Protein AF-A0A9Y4MU92-F1 (afdb_monomer)

Solvent-accessible surface area (backbone atoms only — not comparable to full-atom values): 14597 Å² total; per-residue (Å²): 110,48,79,46,47,52,67,36,51,68,68,64,78,38,80,80,71,80,92,51,90,74,56,93,85,55,48,32,31,42,30,44,87,66,54,55,93,75,54,69,89,38,67,91,49,36,59,66,29,39,39,37,33,20,45,34,82,88,29,73,32,56,40,60,42,44,45,62,38,83,39,93,62,70,78,69,71,79,80,76,78,85,56,86,37,62,30,32,35,75,40,56,83,80,52,78,88,36,68,54,40,50,51,48,69,55,31,54,76,71,42,76,63,50,67,29,20,61,64,65,73,36,72,63,57,80,90,45,45,41,63,58,38,42,36,12,51,27,24,53,24,54,37,94,52,70,33,77,61,50,64,48,52,45,48,46,52,46,9,56,69,22,69,14,45,26,38,34,44,36,41,59,66,69,61,48,65,75,52,49,58,70,70,44,65,45,53,59,85,81,34,96,44,53,64,53,45,39,51,49,54,51,49,37,72,73,32,68,67,64,45,51,53,48,50,56,41,45,49,46,32,44,83,46,71,58,83,52,64,67,66,54,55,49,42,47,72,75,38,52,90,76,54,69,87,87,44,57,35,64,54,42,42,58,60,60,68,96

Nearest PDB structures (foldseek):
  8d0w-assembly1_A  TM=9.450E-01  e=6.288E-30  Homo sapiens
  7yro-assembly1_B  TM=6.445E-01  e=1.864E-10  Mangifera indica
  7yro-assembly3_E  TM=6.206E-01  e=9.895E-11  Mangifera indica
  2nzy-assembly1_B  TM=6.803E-01  e=6.466E-09  Helicobacter pylori
  3fni-assembly1_A  TM=4.236E-01  e=1.015E+00  Nostoc sp. PCC 7120 = FACHB-418

InterPro domains:
  IPR001503 Glycosyl transferase family 10 [PTHR11929] (20-255)
  IPR031481 Fucosyltransferase, N-terminal [PF17039] (8-66)
  IPR038577 GT10-like, C-terminal domain superfamily [G3DSA:3.40.50.11660] (31-231)
  IPR055270 Fucosyltransferase, C-terminal [PF00852] (81-255)

Secondary structure (DSSP, 8-state):
-EEEEHHHHHHTSS---TTS---TT--EEEEE-S-GGGSPP-GGGTTT-SEEEESSTTSSEE--SEEEEE-SS-----PPS--SEEEEEE-SS--TTSHHHHHHHHHTTTS-EEEEBTTTTB---HHHHHHHHHTEEEEEEE-SS--TT---HIIIIIIITTTPEEEEESS-HHHHHTTSPTT--EEGGG-SSHHHHHHHHHHHHH-HHHHHHTTGGGGTEEEEE---HHHHHHHHHHHGGGS-TT---TTHHHHHH-

Organism: NCBI:txid144197

Foldseek 3Di:
DAEDEQVCCVVVVDDDPPVDDDPLQDAYEYEDADALVPGDDCLVVFQPHQFYEYCAPPGLQHFHQKFKDWDPAQPDDDLDPDQPAAEEEEDADDDCPFPLNVLCVFLCVQDPYHYAYNVVVRHDDPVCQLVVLLSYQEYALEDREQHHSNRHCSPQPRDVVSVHQYAYDHYDPVSCVVTPQPLQHHYPVVDPGSNVVSVVSVVCVVDPVSSCSNVPSSRTIDMDGDPDVVVSVVSCVVSVVVRDSPGGRNPPSVVSVD

Mean predicted aligned error: 4.29 Å

pLDDT: mean 93.74, std 5.56, range [67.25, 98.94]

Sequence (258 aa):
MTISGSQELSSGLSSLPLHLDRPASQHWVWLSMEPPVNNANLTQFNGLFNWTMSYRHDADIFVPYGKTMLEREDIGFQAAPNRSCLVSWVVSKYRPQQARAVVYQSLKKYIPIEVYGKWNKKLLPDNKLLPTIANCLFYLSFENSEAKDYITEKLWRNAFQAGAIPVVLGPRRATYEAVAPPHSFIHVSDFKHTADLAAYLKHVAADRQTYEVYFQWHHTHRIKIYTDWRERLCQICVKYPSLQINKVYQDLERWVNS

Structure (mmCIF, N/CA/C/O backbone):
data_AF-A0A9Y4MU92-F1
#
_entry.id   AF-A0A9Y4MU92-F1
#
loop_
_atom_site.group_PDB
_atom_site.id
_atom_site.type_symbol
_atom_site.label_atom_id
_atom_site.label_alt_id
_atom_site.label_comp_id
_atom_site.label_asym_id
_atom_site.label_entity_id
_atom_site.label_seq_id
_atom_site.pdbx_PDB_ins_code
_atom_site.Cartn_x
_atom_site.Cartn_y
_atom_site.Cartn_z
_atom_site.occupancy
_atom_site.B_iso_or_equiv
_atom_site.auth_seq_id
_atom_site.auth_comp_id
_atom_site.auth_asym_id
_atom_site.auth_atom_id
_atom_site.pdbx_PDB_model_num
ATOM 1 N N . MET A 1 1 ? 23.456 -7.458 -17.824 1.00 84.75 1 MET A N 1
ATOM 2 C CA . MET A 1 1 ? 22.173 -6.789 -17.515 1.00 84.75 1 MET A CA 1
ATOM 3 C C . MET A 1 1 ? 22.466 -5.489 -16.782 1.00 84.75 1 MET A C 1
ATOM 5 O O . MET A 1 1 ? 23.387 -5.481 -15.975 1.00 84.75 1 MET A O 1
ATOM 9 N N . THR A 1 2 ? 21.703 -4.428 -17.041 1.00 87.25 2 THR A N 1
ATOM 10 C CA . THR A 1 2 ? 21.772 -3.148 -16.313 1.00 87.25 2 THR A CA 1
ATOM 11 C C . THR A 1 2 ? 20.396 -2.825 -15.742 1.00 87.25 2 THR A C 1
ATOM 13 O O . THR A 1 2 ? 19.400 -2.980 -16.442 1.00 87.25 2 THR A O 1
ATOM 16 N N . ILE A 1 3 ? 20.333 -2.401 -14.481 1.00 87.25 3 ILE A N 1
ATOM 17 C CA . ILE A 1 3 ? 19.088 -2.031 -13.799 1.00 87.25 3 ILE A CA 1
ATOM 18 C C . ILE A 1 3 ? 19.132 -0.531 -13.553 1.00 87.25 3 ILE A C 1
ATOM 20 O O . ILE A 1 3 ? 20.147 -0.021 -13.079 1.00 87.25 3 ILE A O 1
ATOM 24 N N . SER A 1 4 ? 18.046 0.168 -13.863 1.00 89.06 4 SER A N 1
ATOM 25 C CA . SER A 1 4 ? 17.957 1.611 -13.645 1.00 89.06 4 SER A CA 1
ATOM 26 C C . SER A 1 4 ? 16.669 1.961 -12.913 1.00 89.06 4 SER A C 1
ATOM 28 O O . SER A 1 4 ? 15.572 1.615 -13.359 1.00 89.06 4 SER A O 1
ATOM 30 N N . GLY A 1 5 ? 16.813 2.629 -11.767 1.00 88.12 5 GLY A N 1
ATOM 31 C CA . GLY A 1 5 ? 15.694 3.052 -10.934 1.00 88.12 5 GLY A CA 1
ATOM 32 C C . GLY A 1 5 ? 14.984 4.277 -11.509 1.00 88.12 5 GLY A C 1
ATOM 33 O O . GLY A 1 5 ? 15.621 5.281 -11.820 1.00 88.12 5 GLY A O 1
ATOM 34 N N . SER A 1 6 ? 13.653 4.236 -11.588 1.00 87.50 6 SER A N 1
ATOM 35 C CA . SER A 1 6 ? 12.848 5.332 -12.147 1.00 87.50 6 SER A CA 1
ATOM 36 C C . SER A 1 6 ? 13.100 6.677 -11.455 1.00 87.50 6 SER A C 1
ATOM 38 O O . SER A 1 6 ? 13.222 7.705 -12.119 1.00 87.50 6 SER A O 1
ATOM 40 N N . GLN A 1 7 ? 13.225 6.693 -10.122 1.00 84.75 7 GLN A N 1
ATOM 41 C CA . GLN A 1 7 ? 13.491 7.928 -9.374 1.00 84.75 7 GLN A CA 1
ATOM 42 C C . GLN A 1 7 ? 14.893 8.490 -9.637 1.00 84.75 7 GLN A C 1
ATOM 44 O O . GLN A 1 7 ? 15.044 9.703 -9.761 1.00 84.75 7 GLN A O 1
ATOM 49 N N . GLU A 1 8 ? 15.907 7.632 -9.749 1.00 84.56 8 GLU A N 1
ATOM 50 C CA . GLU A 1 8 ? 17.290 8.047 -10.014 1.00 84.56 8 GLU A CA 1
ATOM 51 C C . GLU A 1 8 ? 17.418 8.655 -11.410 1.00 84.56 8 GLU A C 1
ATOM 53 O O . GLU A 1 8 ? 18.012 9.720 -11.562 1.00 84.56 8 GLU A O 1
ATOM 58 N N . LEU A 1 9 ? 16.776 8.031 -12.404 1.00 86.56 9 LEU A N 1
ATOM 59 C CA . LEU A 1 9 ? 16.699 8.558 -13.767 1.00 86.56 9 LEU A CA 1
ATOM 60 C C . LEU A 1 9 ? 15.956 9.896 -13.817 1.00 86.56 9 LEU A C 1
ATOM 62 O O . LEU A 1 9 ? 16.393 10.829 -14.482 1.00 86.56 9 LEU A O 1
ATOM 66 N N . SER A 1 10 ? 14.844 10.009 -13.087 1.00 84.38 10 SER A N 1
ATOM 67 C CA . SER A 1 10 ? 14.018 11.224 -13.078 1.00 84.38 10 SER A CA 1
ATOM 68 C C . SER A 1 10 ? 14.678 12.399 -12.350 1.00 84.38 10 SER A C 1
ATOM 70 O O . SER A 1 10 ? 14.398 13.552 -12.661 1.00 84.38 10 SER A O 1
ATOM 72 N N . SER A 1 11 ? 15.523 12.118 -11.357 1.00 83.81 11 SER A N 1
ATOM 73 C CA . SER A 1 11 ? 16.243 13.133 -10.573 1.00 83.81 11 SER A CA 1
ATOM 74 C C . SER A 1 11 ? 17.624 13.472 -11.135 1.00 83.81 11 SER A C 1
ATOM 76 O O . SER A 1 11 ? 18.294 14.346 -10.592 1.00 83.81 11 SER A O 1
ATOM 78 N N . GLY A 1 12 ? 18.059 12.787 -12.198 1.00 82.88 12 GLY A N 1
ATOM 79 C CA . GLY A 1 12 ? 19.398 12.938 -12.768 1.00 82.88 12 GLY A CA 1
ATOM 80 C C . GLY A 1 12 ? 20.519 12.385 -11.882 1.00 82.88 12 GLY A C 1
ATOM 81 O O . GLY A 1 12 ? 21.688 12.603 -12.184 1.00 82.88 12 GLY A O 1
ATOM 82 N N . LEU A 1 13 ? 20.189 11.661 -10.804 1.00 84.38 13 LEU A N 1
ATOM 83 C CA . LEU A 1 13 ? 21.172 10.972 -9.957 1.00 84.38 13 LEU A CA 1
ATOM 84 C C . LEU A 1 13 ? 21.842 9.803 -10.688 1.00 84.38 13 LEU A C 1
ATOM 86 O O . LEU A 1 13 ? 22.944 9.397 -10.327 1.00 84.38 13 LEU A O 1
ATOM 90 N N . SER A 1 14 ? 21.178 9.269 -11.711 1.00 86.25 14 SER A N 1
ATOM 91 C CA . SER A 1 14 ? 21.713 8.262 -12.619 1.00 86.25 14 SER A CA 1
ATOM 92 C C . SER A 1 14 ? 21.377 8.641 -14.057 1.00 86.25 14 SER A C 1
ATOM 94 O O . SER A 1 14 ? 20.338 9.247 -14.325 1.00 86.25 14 SER A O 1
ATOM 96 N N . SER A 1 15 ? 22.253 8.278 -14.992 1.00 86.12 15 SER A N 1
ATOM 97 C CA . SER A 1 15 ? 22.037 8.473 -16.424 1.00 86.12 15 SER A CA 1
ATOM 98 C C . SER A 1 15 ? 22.265 7.167 -17.172 1.00 86.12 15 SER A C 1
ATOM 100 O O . SER A 1 15 ? 23.113 6.351 -16.809 1.00 86.12 15 SER A O 1
ATOM 102 N N . LEU A 1 16 ? 21.474 6.958 -18.221 1.00 87.94 16 LEU A N 1
ATOM 103 C CA . LEU A 1 16 ? 21.665 5.829 -19.118 1.00 87.94 16 LEU A CA 1
ATOM 104 C C . LEU A 1 16 ? 22.877 6.121 -20.017 1.00 87.94 16 LEU A C 1
ATOM 106 O O . LEU A 1 16 ? 22.967 7.229 -20.553 1.00 87.94 16 LEU A O 1
ATOM 110 N N . PRO A 1 17 ? 23.797 5.162 -20.231 1.00 89.88 17 PRO A N 1
ATOM 111 C CA . PRO A 1 17 ? 24.976 5.362 -21.070 1.00 89.88 17 PRO A CA 1
ATOM 112 C C . PRO A 1 17 ? 24.612 5.288 -22.563 1.00 89.88 17 PRO A C 1
ATOM 114 O O . PRO A 1 17 ? 25.134 4.464 -23.302 1.00 89.88 17 PRO A O 1
ATOM 117 N N . LEU A 1 18 ? 23.694 6.151 -23.011 1.00 88.56 18 LEU A N 1
ATOM 118 C CA . LEU A 1 18 ? 23.179 6.193 -24.388 1.00 88.56 18 LEU A CA 1
ATOM 119 C C . LEU A 1 18 ? 24.235 6.616 -25.418 1.00 88.56 18 LEU A C 1
ATOM 121 O O . LEU A 1 18 ? 24.025 6.452 -26.611 1.00 88.56 18 LEU A O 1
ATOM 125 N N . HIS A 1 19 ? 25.354 7.172 -24.954 1.00 88.31 19 HIS A N 1
ATOM 126 C CA . HIS A 1 19 ? 26.501 7.539 -25.781 1.00 88.31 19 HIS A CA 1
ATOM 127 C C . HIS A 1 19 ? 27.415 6.347 -26.107 1.00 88.31 19 HIS A C 1
ATOM 129 O O . HIS A 1 19 ? 28.349 6.506 -26.888 1.00 88.31 19 HIS A O 1
ATOM 135 N N . LEU A 1 20 ? 27.192 5.184 -25.485 1.00 88.06 20 LEU A N 1
ATOM 136 C CA . LEU A 1 20 ? 27.957 3.965 -25.729 1.00 88.06 20 LEU A CA 1
ATOM 137 C C . LEU A 1 20 ? 27.146 2.992 -26.581 1.00 88.06 20 LEU A C 1
ATOM 139 O O . LEU A 1 20 ? 25.932 2.863 -26.408 1.00 88.06 20 LEU A O 1
ATOM 143 N N . ASP A 1 21 ? 27.843 2.238 -27.429 1.00 88.06 21 ASP A N 1
ATOM 144 C CA . ASP A 1 21 ? 27.244 1.096 -28.105 1.00 88.06 21 ASP A CA 1
ATOM 145 C C . ASP A 1 21 ? 26.826 0.054 -27.075 1.00 88.06 21 ASP A C 1
ATOM 147 O O . ASP A 1 21 ? 27.609 -0.394 -26.232 1.00 88.06 21 ASP A O 1
ATOM 151 N N . ARG A 1 22 ? 25.562 -0.346 -27.155 1.00 88.88 22 ARG A N 1
ATOM 152 C CA . ARG A 1 22 ? 24.990 -1.358 -26.284 1.00 88.88 22 ARG A CA 1
ATOM 153 C C . ARG A 1 22 ? 25.053 -2.720 -26.979 1.00 88.88 22 ARG A C 1
ATOM 155 O O . ARG A 1 22 ? 24.332 -2.915 -27.960 1.00 88.88 22 ARG A O 1
ATOM 162 N N . PRO A 1 23 ? 25.839 -3.691 -26.473 1.00 89.44 23 PRO A N 1
ATOM 163 C CA . PRO A 1 23 ? 25.841 -5.042 -27.018 1.00 89.44 23 PRO A CA 1
ATOM 164 C C . PRO A 1 23 ? 24.432 -5.637 -27.006 1.00 89.44 23 PRO A C 1
ATOM 166 O O . PRO A 1 23 ? 23.708 -5.500 -26.018 1.00 89.44 23 PRO A O 1
ATOM 169 N N . ALA A 1 24 ? 24.061 -6.367 -28.060 1.00 85.25 24 ALA A N 1
ATOM 170 C CA . ALA A 1 24 ? 22.744 -7.005 -28.160 1.00 85.25 24 ALA A CA 1
ATOM 171 C C . ALA A 1 24 ? 22.452 -7.988 -27.003 1.00 85.25 24 ALA A C 1
ATOM 173 O O . ALA A 1 24 ? 21.297 -8.232 -26.665 1.00 85.25 24 ALA A O 1
ATOM 174 N N . SER A 1 25 ? 23.495 -8.524 -26.360 1.00 87.62 25 SER A N 1
ATOM 175 C CA . SER A 1 25 ? 23.403 -9.394 -25.180 1.00 87.62 25 SER A CA 1
ATOM 176 C C . SER A 1 25 ? 23.182 -8.646 -23.859 1.00 87.62 25 SER A C 1
ATOM 178 O O . SER A 1 25 ? 22.900 -9.270 -22.834 1.00 87.62 25 SER A O 1
ATOM 180 N N . GLN A 1 26 ? 23.324 -7.319 -23.833 1.00 90.94 26 GLN A N 1
ATOM 181 C CA . GLN A 1 26 ? 23.112 -6.520 -22.634 1.00 90.94 26 GLN A CA 1
ATOM 182 C C . GLN A 1 26 ? 21.652 -6.073 -22.551 1.00 90.94 26 GLN A C 1
ATOM 184 O O . GLN A 1 26 ? 21.256 -5.111 -23.201 1.00 90.94 26 GLN A O 1
ATOM 189 N N . HIS A 1 27 ? 20.854 -6.708 -21.692 1.00 93.38 27 HIS A N 1
ATOM 190 C CA . HIS A 1 27 ? 19.478 -6.280 -21.396 1.00 93.38 27 HIS A CA 1
ATOM 191 C C . HIS A 1 27 ? 19.414 -5.185 -20.332 1.00 93.38 27 HIS A C 1
ATOM 193 O O . HIS A 1 27 ? 20.181 -5.206 -19.362 1.00 93.38 27 HIS A O 1
ATOM 199 N N . TRP A 1 28 ? 18.486 -4.246 -20.505 1.00 95.12 28 TRP A N 1
ATOM 200 C CA . TRP A 1 28 ? 18.196 -3.177 -19.550 1.00 95.12 28 TRP A CA 1
ATOM 201 C C . TRP A 1 28 ? 16.849 -3.413 -18.874 1.00 95.12 28 TRP A C 1
ATOM 203 O O . TRP A 1 28 ? 15.864 -3.761 -19.531 1.00 95.12 28 TRP A O 1
ATOM 213 N N . VAL A 1 29 ? 16.820 -3.190 -17.563 1.00 96.31 29 VAL A N 1
ATOM 214 C CA . VAL A 1 29 ? 15.654 -3.379 -16.703 1.00 96.31 29 VAL A CA 1
ATOM 215 C C . VAL A 1 29 ? 15.242 -2.045 -16.106 1.00 96.31 29 VAL A C 1
ATOM 217 O O . VAL A 1 29 ? 16.032 -1.401 -15.411 1.00 96.31 29 VAL A O 1
ATOM 220 N N . TRP A 1 30 ? 13.998 -1.649 -16.355 1.00 96.38 30 TRP A N 1
ATOM 221 C CA . TRP A 1 30 ? 13.397 -0.506 -15.681 1.00 96.38 30 TRP A CA 1
ATOM 222 C C . TRP A 1 30 ? 12.858 -0.952 -14.324 1.00 96.38 30 TRP A C 1
ATOM 224 O O . TRP A 1 30 ? 12.024 -1.857 -14.258 1.00 96.38 30 TRP A O 1
ATOM 234 N N . LEU A 1 31 ? 13.335 -0.330 -13.247 1.00 95.56 31 LEU A N 1
ATOM 235 C CA . LEU A 1 31 ? 12.932 -0.645 -11.878 1.00 95.56 31 LEU A CA 1
ATOM 236 C C . LEU A 1 31 ? 12.086 0.488 -11.290 1.00 95.56 31 LEU A C 1
ATOM 238 O O . LEU A 1 31 ? 12.558 1.620 -11.159 1.00 95.56 31 LEU A O 1
ATOM 242 N N . SER A 1 32 ? 10.868 0.176 -10.843 1.00 94.88 32 SER A N 1
ATOM 243 C CA . SER A 1 32 ? 10.087 1.093 -10.008 1.00 94.88 32 SER A CA 1
ATOM 244 C C . SER A 1 32 ? 9.184 0.365 -9.025 1.00 94.88 32 SER A C 1
ATOM 246 O O . SER A 1 32 ? 8.420 -0.530 -9.387 1.00 94.88 32 SER A O 1
ATOM 248 N N . MET A 1 33 ? 9.238 0.819 -7.775 1.00 94.62 33 MET A N 1
ATOM 249 C CA . MET A 1 33 ? 8.301 0.438 -6.717 1.00 94.62 33 MET A CA 1
ATOM 250 C C . MET A 1 33 ? 7.251 1.533 -6.465 1.00 94.62 33 MET A C 1
ATOM 252 O O . MET A 1 33 ? 6.471 1.440 -5.527 1.00 94.62 33 MET A O 1
ATOM 256 N N . GLU A 1 34 ? 7.233 2.590 -7.276 1.00 93.44 34 GLU A N 1
ATOM 257 C CA . GLU A 1 34 ? 6.300 3.705 -7.131 1.00 93.44 34 GLU A CA 1
ATOM 258 C C . GLU A 1 34 ? 5.116 3.569 -8.091 1.00 93.44 34 GLU A C 1
ATOM 260 O O . GLU A 1 34 ? 5.286 3.102 -9.223 1.00 93.44 34 GLU A O 1
ATOM 265 N N . PRO A 1 35 ? 3.922 4.018 -7.677 1.00 93.56 35 PRO A N 1
ATOM 266 C CA . PRO A 1 35 ? 2.755 3.990 -8.529 1.00 93.56 35 PRO A CA 1
ATOM 267 C C . PRO A 1 35 ? 2.879 5.034 -9.644 1.00 93.56 35 PRO A C 1
ATOM 269 O O . PRO A 1 35 ? 3.651 5.990 -9.509 1.00 93.56 35 PRO A O 1
ATOM 272 N N . PRO A 1 36 ? 2.078 4.919 -10.717 1.00 92.81 36 PRO A N 1
ATOM 273 C CA . PRO A 1 36 ? 2.224 5.746 -11.917 1.00 92.81 36 PRO A CA 1
ATOM 274 C C . PRO A 1 36 ? 2.235 7.249 -11.632 1.00 92.81 36 PRO A C 1
ATOM 276 O O . PRO A 1 36 ? 3.108 7.963 -12.109 1.00 92.81 36 PRO A O 1
ATOM 279 N N . VAL A 1 37 ? 1.359 7.713 -10.736 1.00 90.31 37 VAL A N 1
ATOM 280 C CA . VAL A 1 37 ? 1.237 9.133 -10.353 1.00 90.31 37 VAL A CA 1
ATOM 281 C C . VAL A 1 37 ? 2.482 9.736 -9.684 1.00 90.31 37 VAL A C 1
ATOM 283 O O . VAL A 1 37 ? 2.546 10.951 -9.493 1.00 90.31 37 VAL A O 1
ATOM 286 N N . ASN A 1 38 ? 3.436 8.901 -9.266 1.00 89.31 38 ASN A N 1
ATOM 287 C CA . ASN A 1 38 ? 4.702 9.321 -8.666 1.00 89.31 38 ASN A CA 1
ATOM 288 C C . ASN A 1 38 ? 5.892 9.171 -9.626 1.00 89.31 38 ASN A C 1
ATOM 290 O O . ASN A 1 38 ? 7.005 9.546 -9.249 1.00 89.31 38 ASN A O 1
ATOM 294 N N . ASN A 1 39 ? 5.687 8.629 -10.828 1.00 85.94 39 ASN A N 1
ATOM 295 C CA . ASN A 1 39 ? 6.719 8.570 -11.855 1.00 85.94 39 ASN A CA 1
ATOM 296 C C . ASN A 1 39 ? 6.767 9.903 -12.624 1.00 85.94 39 ASN A C 1
ATOM 298 O O . ASN A 1 39 ? 5.759 10.597 -12.760 1.00 85.94 39 ASN A O 1
ATOM 302 N N . ALA A 1 40 ? 7.957 10.284 -13.094 1.00 87.31 40 ALA A N 1
ATOM 303 C CA . ALA A 1 40 ? 8.082 11.350 -14.085 1.00 87.31 40 ALA A CA 1
ATOM 304 C C . ALA A 1 40 ? 7.629 10.839 -15.461 1.00 87.31 40 ALA A C 1
ATOM 306 O O . ALA A 1 40 ? 7.388 9.648 -15.625 1.00 87.31 40 ALA A O 1
ATOM 307 N N . ASN A 1 41 ? 7.560 11.729 -16.452 1.00 89.38 41 ASN A N 1
ATOM 308 C CA . ASN A 1 41 ? 7.263 11.340 -17.828 1.00 89.38 41 ASN A CA 1
ATOM 309 C C . ASN A 1 41 ? 8.344 10.378 -18.362 1.00 89.38 41 ASN A C 1
ATOM 311 O O . ASN A 1 41 ? 9.515 10.752 -18.479 1.00 89.38 41 ASN A O 1
ATOM 315 N N . LEU A 1 42 ? 7.945 9.151 -18.696 1.00 92.12 42 LEU A N 1
ATOM 316 C CA . LEU A 1 42 ? 8.817 8.080 -19.173 1.00 92.12 42 LEU A CA 1
ATOM 317 C C . LEU A 1 42 ? 8.863 7.976 -20.699 1.00 92.12 42 LEU A C 1
ATOM 319 O O . LEU A 1 42 ? 9.553 7.100 -21.212 1.00 92.12 42 LEU A O 1
ATOM 323 N N . THR A 1 43 ? 8.193 8.866 -21.438 1.00 93.56 43 THR A N 1
ATOM 324 C CA . THR A 1 43 ? 8.169 8.847 -22.914 1.00 93.56 43 THR A CA 1
ATOM 325 C C . THR A 1 43 ? 9.578 8.884 -23.502 1.00 93.56 43 THR A C 1
ATOM 327 O O . THR A 1 43 ? 9.867 8.189 -24.469 1.00 93.56 43 THR A O 1
ATOM 330 N N . GLN A 1 44 ? 10.491 9.634 -22.879 1.00 91.31 44 GLN A N 1
ATOM 331 C CA . GLN A 1 44 ? 11.899 9.697 -23.292 1.00 91.31 44 GLN A CA 1
ATOM 332 C C . GLN A 1 44 ? 12.653 8.362 -23.145 1.00 91.31 44 GLN A C 1
ATOM 334 O O . GLN A 1 44 ? 13.751 8.212 -23.671 1.00 91.31 44 GLN A O 1
ATOM 339 N N . PHE A 1 45 ? 12.083 7.400 -22.417 1.00 93.00 45 PHE A N 1
ATOM 340 C CA . PHE A 1 45 ? 12.651 6.074 -22.194 1.00 93.00 45 PHE A CA 1
ATOM 341 C C . PHE A 1 45 ? 11.983 4.973 -23.029 1.00 93.00 45 PHE A C 1
ATOM 343 O O . PHE A 1 45 ? 12.342 3.796 -22.907 1.00 93.00 45 PHE A O 1
ATOM 350 N N . ASN A 1 46 ? 11.019 5.337 -23.876 1.00 94.81 46 ASN A N 1
ATOM 351 C CA . ASN A 1 46 ? 10.378 4.418 -24.803 1.00 94.81 46 ASN A CA 1
ATOM 352 C C . ASN A 1 46 ? 11.412 3.780 -25.741 1.00 94.81 46 ASN A C 1
ATOM 354 O O . ASN A 1 46 ? 12.320 4.443 -26.238 1.00 94.81 46 ASN A O 1
ATOM 358 N N . GLY A 1 47 ? 11.297 2.468 -25.951 1.00 94.75 47 GLY A N 1
ATOM 359 C CA . GLY A 1 47 ? 12.214 1.708 -26.801 1.00 94.75 47 GLY A CA 1
ATOM 360 C C . GLY A 1 47 ? 13.568 1.369 -26.162 1.00 94.75 47 GLY A C 1
ATOM 361 O O . GLY A 1 47 ? 14.373 0.695 -26.802 1.00 94.75 47 GLY A O 1
ATOM 362 N N . LEU A 1 48 ? 13.840 1.780 -24.915 1.00 93.88 48 LEU A N 1
ATOM 363 C CA . LEU A 1 48 ? 15.143 1.542 -24.272 1.00 93.88 48 LEU A CA 1
ATOM 364 C C . LEU A 1 48 ? 15.189 0.263 -23.426 1.00 93.88 48 LEU A C 1
ATOM 366 O O . LEU A 1 48 ? 16.190 -0.460 -23.424 1.00 93.88 48 LEU A O 1
ATOM 370 N N . PHE A 1 49 ? 14.128 -0.014 -22.671 1.00 96.06 49 PHE A N 1
ATOM 371 C CA . PHE A 1 49 ? 14.112 -1.089 -21.678 1.00 96.06 49 PHE A CA 1
ATOM 372 C C . PHE A 1 49 ? 13.538 -2.391 -22.242 1.00 96.06 49 PHE A C 1
ATOM 374 O O . PHE A 1 49 ? 12.522 -2.387 -22.938 1.00 96.06 49 PHE A O 1
ATOM 381 N N . ASN A 1 50 ? 14.166 -3.522 -21.910 1.00 96.50 50 ASN A N 1
ATOM 382 C CA . ASN A 1 50 ? 13.670 -4.847 -22.301 1.00 96.50 50 ASN A CA 1
ATOM 383 C C . ASN A 1 50 ? 12.650 -5.376 -21.314 1.00 96.50 50 ASN A C 1
ATOM 385 O O . ASN A 1 50 ? 11.634 -5.939 -21.716 1.00 96.50 50 ASN A O 1
ATOM 389 N N . TRP A 1 51 ? 12.958 -5.206 -20.029 1.00 97.38 51 TRP A N 1
ATOM 390 C CA . TRP A 1 51 ? 12.214 -5.814 -18.942 1.00 97.38 51 TRP A CA 1
ATOM 391 C C . TRP A 1 51 ? 11.816 -4.780 -17.904 1.00 97.38 51 TRP A C 1
ATOM 393 O O . TRP A 1 51 ? 12.507 -3.778 -17.698 1.00 97.38 51 TRP A O 1
ATOM 403 N N . THR A 1 52 ? 10.717 -5.055 -17.217 1.00 97.25 52 THR A N 1
ATOM 404 C CA . THR A 1 52 ? 10.270 -4.271 -16.068 1.00 97.25 52 THR A CA 1
ATOM 405 C C . THR A 1 52 ? 10.449 -5.059 -14.777 1.00 97.25 52 THR A C 1
ATOM 407 O O . THR A 1 52 ? 10.187 -6.259 -14.706 1.00 97.25 52 THR A O 1
ATOM 410 N N . MET A 1 53 ? 10.895 -4.372 -13.732 1.00 97.31 53 MET A N 1
ATOM 411 C CA . MET A 1 53 ? 10.977 -4.893 -12.375 1.00 97.31 53 MET A CA 1
ATOM 412 C C . MET A 1 53 ? 10.138 -3.997 -11.467 1.00 97.31 53 MET A C 1
ATOM 414 O O . MET A 1 53 ? 10.431 -2.812 -11.306 1.00 97.31 53 MET A O 1
ATOM 418 N N . SER A 1 54 ? 9.039 -4.526 -10.931 1.00 96.62 54 SER A N 1
ATOM 419 C CA . SER A 1 54 ? 8.046 -3.706 -10.228 1.00 96.62 54 SER A CA 1
ATOM 420 C C . SER A 1 54 ? 7.162 -4.517 -9.285 1.00 96.62 54 SER A C 1
ATOM 422 O O . SER A 1 54 ? 7.165 -5.746 -9.306 1.00 96.62 54 SER A O 1
ATOM 424 N N . TYR A 1 55 ? 6.370 -3.813 -8.478 1.00 95.56 55 TYR A N 1
ATOM 425 C CA . TYR A 1 55 ? 5.335 -4.382 -7.620 1.00 95.56 55 TYR A CA 1
ATOM 426 C C . TYR A 1 55 ? 4.110 -4.890 -8.398 1.00 95.56 55 TYR A C 1
ATOM 428 O O . TYR A 1 55 ? 3.247 -5.523 -7.801 1.00 95.56 55 TYR A O 1
ATOM 436 N N . ARG A 1 56 ? 3.971 -4.584 -9.693 1.00 95.94 56 ARG A N 1
ATOM 437 C CA . ARG A 1 56 ? 2.851 -5.082 -10.506 1.00 95.94 56 ARG A CA 1
ATOM 438 C C . ARG A 1 56 ? 3.032 -6.566 -10.822 1.00 95.94 56 ARG A C 1
ATOM 440 O O . ARG A 1 56 ? 4.131 -6.976 -11.196 1.00 95.94 56 ARG A O 1
ATOM 447 N N . HIS A 1 57 ? 1.961 -7.358 -10.750 1.00 95.19 57 HIS A N 1
ATOM 448 C CA . HIS A 1 57 ? 2.033 -8.797 -11.050 1.00 95.19 57 HIS A CA 1
ATOM 449 C C . HIS A 1 57 ? 2.343 -9.085 -12.525 1.00 95.19 57 HIS A C 1
ATOM 451 O O . HIS A 1 57 ? 2.829 -10.166 -12.847 1.00 95.19 57 HIS A O 1
ATOM 457 N N . ASP A 1 58 ? 2.073 -8.124 -13.413 1.00 95.62 58 ASP A N 1
ATOM 458 C CA . ASP A 1 58 ? 2.352 -8.199 -14.851 1.00 95.62 58 ASP A CA 1
ATOM 459 C C . ASP A 1 58 ? 3.718 -7.610 -15.256 1.00 95.62 58 ASP A C 1
ATOM 461 O O . ASP A 1 58 ? 3.981 -7.426 -16.448 1.00 95.62 58 ASP A O 1
ATOM 465 N N . ALA A 1 59 ? 4.595 -7.316 -14.289 1.00 97.12 59 ALA A N 1
ATOM 466 C CA . ALA A 1 59 ? 5.997 -7.011 -14.558 1.00 97.12 59 ALA A CA 1
ATOM 467 C C . ALA A 1 59 ? 6.770 -8.277 -14.955 1.00 97.12 59 ALA A C 1
ATOM 469 O O . ALA A 1 59 ? 6.479 -9.371 -14.467 1.00 97.12 59 ALA A O 1
ATOM 470 N N . ASP A 1 60 ? 7.804 -8.132 -15.788 1.00 97.44 60 ASP A N 1
ATOM 471 C CA . ASP A 1 60 ? 8.670 -9.265 -16.154 1.00 97.44 60 ASP A CA 1
ATOM 472 C C . ASP A 1 60 ? 9.341 -9.890 -14.923 1.00 97.44 60 ASP A C 1
ATOM 474 O O . ASP A 1 60 ? 9.466 -11.112 -14.798 1.00 97.44 60 ASP A O 1
ATOM 478 N N . ILE A 1 61 ? 9.749 -9.033 -13.986 1.00 96.94 61 ILE A N 1
ATOM 479 C CA . ILE A 1 61 ? 10.326 -9.405 -12.700 1.00 96.94 61 ILE A CA 1
ATOM 480 C C . ILE A 1 61 ? 9.453 -8.792 -11.600 1.00 96.94 61 ILE A C 1
ATOM 482 O O . ILE A 1 61 ? 9.631 -7.645 -11.190 1.00 96.94 61 ILE A O 1
ATOM 486 N N . PHE A 1 62 ? 8.481 -9.566 -11.123 1.00 95.81 62 PHE A N 1
ATOM 487 C CA . PHE A 1 62 ? 7.607 -9.164 -10.022 1.00 95.81 62 PHE A CA 1
ATOM 488 C C . PHE A 1 62 ? 8.361 -9.111 -8.684 1.00 95.81 62 PHE A C 1
ATOM 490 O O . PHE A 1 62 ? 9.028 -10.070 -8.286 1.00 95.81 62 PHE A O 1
ATOM 497 N N . VAL A 1 63 ? 8.213 -7.992 -7.974 1.00 94.81 63 VAL A N 1
ATOM 498 C CA . VAL A 1 63 ? 8.843 -7.711 -6.680 1.00 94.81 63 VAL A CA 1
ATOM 499 C C . VAL A 1 63 ? 7.776 -7.248 -5.687 1.00 94.81 63 VAL A C 1
ATOM 501 O O . VAL A 1 63 ? 7.477 -6.055 -5.610 1.00 94.81 63 VAL A O 1
ATOM 504 N N . PRO A 1 64 ? 7.186 -8.158 -4.901 1.00 93.25 64 PRO A N 1
ATOM 505 C CA . PRO A 1 64 ? 6.180 -7.777 -3.921 1.00 93.25 64 PRO A CA 1
ATOM 506 C C . PRO A 1 64 ? 6.790 -7.019 -2.735 1.00 93.25 64 PRO A C 1
ATOM 508 O O . PRO A 1 64 ? 7.942 -7.226 -2.355 1.00 93.25 64 PRO A O 1
ATOM 511 N N . TYR A 1 65 ? 5.976 -6.193 -2.077 1.00 95.94 65 TYR A N 1
ATOM 512 C CA . TYR A 1 65 ? 6.314 -5.634 -0.761 1.00 95.94 65 TYR A CA 1
ATOM 513 C C . TYR A 1 65 ? 6.218 -6.679 0.358 1.00 95.94 65 TYR A C 1
ATOM 515 O O . TYR A 1 65 ? 6.995 -6.648 1.314 1.00 95.94 65 TYR A O 1
ATOM 523 N N . GLY A 1 66 ? 5.283 -7.615 0.224 1.00 95.81 66 GLY A N 1
ATOM 524 C CA . GLY A 1 66 ? 5.076 -8.725 1.137 1.00 95.81 66 GLY A CA 1
ATOM 525 C C . GLY A 1 66 ? 4.284 -9.840 0.471 1.00 95.81 66 GLY A C 1
ATOM 526 O O . GLY A 1 66 ? 3.742 -9.674 -0.621 1.00 95.81 66 GLY A O 1
ATOM 527 N N . LYS A 1 67 ? 4.274 -11.002 1.111 1.00 95.19 67 LYS A N 1
ATOM 528 C CA . LYS A 1 67 ? 3.612 -12.204 0.624 1.00 95.19 67 LYS A CA 1
ATOM 529 C C . LYS A 1 67 ? 2.995 -12.963 1.787 1.00 95.19 67 LYS A C 1
ATOM 531 O O . LYS A 1 67 ? 3.647 -13.184 2.809 1.00 95.19 67 LYS A O 1
ATOM 536 N N . THR A 1 68 ? 1.772 -13.425 1.577 1.00 96.62 68 THR A N 1
ATOM 537 C CA . THR A 1 68 ? 1.125 -14.406 2.442 1.00 96.62 68 THR A CA 1
ATOM 538 C C . THR A 1 68 ? 1.669 -15.796 2.134 1.00 96.62 68 THR A C 1
ATOM 540 O O . THR A 1 68 ? 1.727 -16.222 0.978 1.00 96.62 68 THR A O 1
ATOM 543 N N . MET A 1 69 ? 2.102 -16.501 3.170 1.00 95.38 69 MET A N 1
ATOM 544 C CA . MET A 1 69 ? 2.610 -17.865 3.087 1.00 95.38 69 MET A CA 1
ATOM 545 C C . MET A 1 69 ? 1.716 -18.763 3.930 1.00 95.38 69 MET A C 1
ATOM 547 O O . MET A 1 69 ? 1.314 -18.356 5.015 1.00 95.38 69 MET A O 1
ATOM 551 N N . LEU A 1 70 ? 1.454 -19.982 3.462 1.00 93.44 70 LEU A N 1
ATOM 552 C CA . LEU A 1 70 ? 0.804 -20.992 4.292 1.00 93.44 70 LEU A CA 1
ATOM 553 C C . LEU A 1 70 ? 1.719 -21.363 5.459 1.00 93.44 70 LEU A C 1
AT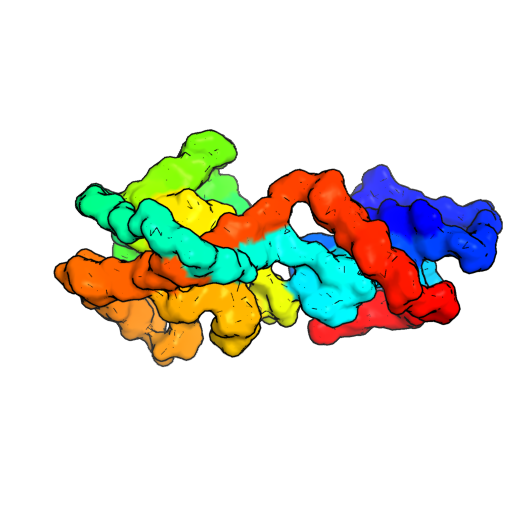OM 555 O O . LEU A 1 70 ? 2.925 -21.570 5.269 1.00 93.44 70 LEU A O 1
ATOM 559 N N . GLU A 1 71 ? 1.125 -21.430 6.639 1.00 86.31 71 GLU A N 1
ATOM 560 C CA . GLU A 1 71 ? 1.753 -21.911 7.857 1.00 86.31 71 GLU A CA 1
ATOM 561 C C . GLU A 1 71 ? 1.309 -23.355 8.095 1.00 86.31 71 GLU A C 1
ATOM 563 O O . GLU A 1 71 ? 0.129 -23.679 7.959 1.00 86.31 71 GLU A O 1
ATOM 568 N N . ARG A 1 72 ? 2.272 -24.244 8.359 1.00 79.38 72 ARG A N 1
ATOM 569 C CA . ARG A 1 72 ? 1.988 -25.680 8.551 1.00 79.38 72 ARG A CA 1
ATOM 570 C C . ARG A 1 72 ? 1.811 -26.042 10.020 1.00 79.38 72 ARG A C 1
ATOM 572 O O . ARG A 1 72 ? 1.244 -27.090 10.310 1.00 79.38 72 ARG A O 1
ATOM 579 N N . GLU A 1 73 ? 2.295 -25.188 10.912 1.00 79.38 73 GLU A N 1
ATOM 580 C CA . GLU A 1 73 ? 2.246 -25.375 12.355 1.00 79.38 73 GLU A CA 1
ATOM 581 C C . GLU A 1 73 ? 1.458 -24.226 12.976 1.00 79.38 73 GLU A C 1
ATOM 583 O O . GLU A 1 73 ? 1.798 -23.061 12.786 1.00 79.38 73 GLU A O 1
ATOM 588 N N . ASP A 1 74 ? 0.401 -24.542 13.723 1.00 77.19 74 ASP A N 1
ATOM 589 C CA . ASP A 1 74 ? -0.333 -23.519 14.461 1.00 77.19 74 ASP A CA 1
ATOM 590 C C . ASP A 1 74 ? 0.533 -23.018 15.620 1.00 77.19 74 ASP A C 1
ATOM 592 O O . ASP A 1 74 ? 0.609 -23.624 16.689 1.00 77.19 74 ASP A O 1
ATOM 596 N N . ILE A 1 75 ? 1.226 -21.910 15.377 1.00 68.50 75 ILE A N 1
ATOM 597 C CA . ILE A 1 75 ? 2.105 -21.271 16.359 1.00 68.50 75 ILE A CA 1
ATOM 598 C C . ILE A 1 75 ? 1.299 -20.523 17.434 1.00 68.50 75 ILE A C 1
ATOM 600 O O . ILE A 1 75 ? 1.877 -20.060 18.417 1.00 68.50 75 ILE A O 1
ATOM 604 N N . GLY A 1 76 ? -0.023 -20.406 17.255 1.00 67.50 76 GLY A N 1
ATOM 605 C CA . GLY A 1 76 ? -0.911 -19.604 18.079 1.00 67.50 76 GLY A CA 1
ATOM 606 C C . GLY A 1 76 ? -0.655 -18.104 17.913 1.00 67.50 76 GLY A C 1
ATOM 607 O O . GLY A 1 76 ? 0.467 -17.611 18.025 1.00 67.50 76 GLY A O 1
ATOM 608 N N . PHE A 1 77 ? -1.714 -17.329 17.692 1.00 79.12 77 PHE A N 1
ATOM 609 C CA . PHE A 1 77 ? -1.653 -15.874 17.808 1.00 79.12 77 PHE A CA 1
ATOM 610 C C . PHE A 1 77 ? -2.680 -15.404 18.822 1.00 79.12 77 PHE A C 1
ATOM 612 O O . PHE A 1 77 ? -3.873 -15.664 18.690 1.00 79.12 77 PHE A O 1
ATOM 619 N N . GLN A 1 78 ? -2.213 -14.675 19.830 1.00 75.12 78 GLN A N 1
ATOM 620 C CA . GLN A 1 78 ? -3.090 -14.021 20.787 1.00 75.12 78 GLN A CA 1
ATOM 621 C C . GLN A 1 78 ? -3.132 -12.532 20.486 1.00 75.12 78 GLN A C 1
ATOM 623 O O . GLN A 1 78 ? -2.141 -11.813 20.636 1.00 75.12 78 GLN A O 1
ATOM 628 N N . ALA A 1 79 ? -4.305 -12.059 20.072 1.00 78.50 79 ALA A N 1
ATOM 629 C CA . ALA A 1 79 ? -4.520 -10.643 19.864 1.00 78.50 79 ALA A CA 1
ATOM 630 C C . ALA A 1 79 ? -4.331 -9.903 21.195 1.00 78.50 79 ALA A C 1
ATOM 632 O O . ALA A 1 79 ? -5.059 -10.159 22.162 1.00 78.50 79 ALA A O 1
ATOM 633 N N . ALA A 1 80 ? -3.351 -8.990 21.222 1.00 76.44 80 ALA A N 1
ATOM 634 C CA . ALA A 1 80 ? -2.962 -8.256 22.422 1.00 76.44 80 ALA A CA 1
ATOM 635 C C . ALA A 1 80 ? -4.198 -7.698 23.158 1.00 76.44 80 ALA A C 1
ATOM 637 O O . ALA A 1 80 ? -4.999 -6.987 22.533 1.00 76.44 80 ALA A O 1
ATOM 638 N N . PRO A 1 81 ? -4.385 -8.026 24.449 1.00 67.25 81 PRO A N 1
ATOM 639 C CA . PRO A 1 81 ? -5.478 -7.471 25.230 1.00 67.25 81 PRO A CA 1
ATOM 640 C C . PRO A 1 81 ? -5.235 -5.974 25.471 1.00 67.25 81 PRO A C 1
ATOM 642 O O . PRO A 1 81 ? -4.098 -5.541 25.632 1.00 67.25 81 PRO A O 1
ATOM 645 N N . ASN A 1 82 ? -6.317 -5.194 25.518 1.00 71.56 82 ASN A N 1
ATOM 646 C CA . ASN A 1 82 ? -6.333 -3.794 25.963 1.00 71.56 82 ASN A CA 1
ATOM 647 C C . ASN A 1 82 ? -5.426 -2.831 25.175 1.00 71.56 82 ASN A C 1
ATOM 649 O O . ASN A 1 82 ? -4.468 -2.267 25.701 1.00 71.56 82 ASN A O 1
ATOM 653 N N . ARG A 1 83 ? -5.783 -2.577 23.912 1.00 86.12 83 ARG A N 1
ATOM 654 C CA . ARG A 1 83 ? -5.208 -1.471 23.131 1.00 86.12 83 ARG A CA 1
ATOM 655 C C . ARG A 1 83 ? -5.846 -0.147 23.535 1.00 86.12 83 ARG A C 1
ATOM 657 O O . ARG A 1 83 ? -7.065 -0.064 23.648 1.00 86.12 83 ARG A O 1
ATOM 664 N N . SER A 1 84 ? -5.026 0.879 23.754 1.00 88.19 84 SER A N 1
ATOM 665 C CA . SER A 1 84 ? -5.501 2.191 24.227 1.00 88.19 84 SER A CA 1
ATOM 666 C C . SER A 1 84 ? -5.948 3.120 23.095 1.00 88.19 84 SER A C 1
ATOM 668 O O . SER A 1 84 ? -6.770 4.008 23.310 1.00 88.19 84 SER A O 1
ATOM 670 N N . CYS A 1 85 ? -5.444 2.895 21.882 1.00 95.75 85 CYS A N 1
ATOM 671 C CA . CYS A 1 85 ? -5.788 3.669 20.699 1.00 95.75 85 CYS A CA 1
ATOM 672 C C . CYS A 1 85 ? -6.809 2.918 19.825 1.00 95.75 85 CYS A C 1
ATOM 674 O O . CYS A 1 85 ? -6.717 1.708 19.611 1.00 95.75 85 CYS A O 1
ATOM 676 N N . LEU A 1 86 ? -7.788 3.644 19.275 1.00 97.50 86 LEU A N 1
ATOM 677 C CA . LEU A 1 86 ? -8.758 3.060 18.345 1.00 97.50 86 LEU A CA 1
ATOM 678 C C . LEU A 1 86 ? -8.145 2.905 16.948 1.00 97.50 86 LEU A C 1
ATOM 680 O O . LEU A 1 86 ? -8.012 1.792 16.447 1.00 97.50 86 LEU A O 1
ATOM 684 N N . VAL A 1 87 ? -7.752 4.017 16.325 1.00 98.69 87 VAL A N 1
ATOM 685 C CA . VAL A 1 87 ? -7.210 4.049 14.961 1.00 98.69 87 VAL A CA 1
ATOM 686 C C . VAL A 1 87 ? -5.947 4.897 14.927 1.00 98.69 87 VAL A C 1
ATOM 688 O O . VAL A 1 87 ? -5.962 6.026 15.416 1.00 98.69 87 VAL A O 1
ATOM 691 N N . SER A 1 88 ? -4.893 4.413 14.269 1.00 98.56 88 SER A N 1
ATOM 692 C CA . SER A 1 88 ? -3.745 5.246 13.885 1.00 98.56 88 SER A CA 1
ATOM 693 C C . SER A 1 88 ? -3.598 5.403 12.377 1.00 98.56 88 SER A C 1
ATOM 695 O O . SER A 1 88 ? -4.026 4.565 11.581 1.00 98.56 88 SER A O 1
ATOM 697 N N . TRP A 1 89 ? -2.937 6.488 11.977 1.00 98.62 89 TRP A N 1
ATOM 698 C CA . TRP A 1 89 ? -2.519 6.729 10.603 1.00 98.62 89 TRP A CA 1
ATOM 699 C C . TRP A 1 89 ? -1.136 7.372 10.556 1.00 98.62 89 TRP A C 1
ATOM 701 O O . TRP A 1 89 ? -0.914 8.439 11.125 1.00 98.62 89 TRP A O 1
ATOM 711 N N . VAL A 1 90 ? -0.195 6.744 9.851 1.00 98.00 90 VAL A N 1
ATOM 712 C CA . VAL A 1 90 ? 1.164 7.278 9.675 1.00 98.00 90 VAL A CA 1
ATOM 713 C C . VAL A 1 90 ? 1.316 7.756 8.236 1.00 98.00 90 VAL A C 1
ATOM 715 O O . VAL A 1 90 ? 1.271 6.956 7.302 1.00 98.00 90 VAL A O 1
ATOM 718 N N . VAL A 1 91 ? 1.502 9.062 8.044 1.00 96.00 91 VAL A N 1
ATOM 719 C CA . VAL A 1 91 ? 1.517 9.686 6.717 1.00 96.00 91 VAL A CA 1
ATOM 720 C C . VAL A 1 91 ? 2.592 10.772 6.603 1.00 96.00 91 VAL A C 1
ATOM 722 O O . VAL A 1 91 ? 2.680 11.713 7.393 1.00 96.00 91 VAL A O 1
ATOM 725 N N . SER A 1 92 ? 3.428 10.654 5.570 1.00 91.19 92 SER A N 1
ATOM 726 C CA . SER A 1 92 ? 4.530 11.597 5.324 1.00 91.19 92 SER A CA 1
ATOM 727 C C . SER A 1 92 ? 4.220 12.610 4.228 1.00 91.19 92 SER A C 1
ATOM 729 O O . SER A 1 92 ? 4.427 13.805 4.413 1.00 91.19 92 SER A O 1
ATOM 731 N N . LYS A 1 93 ? 3.713 12.143 3.085 1.00 90.94 93 LYS A N 1
ATOM 732 C CA . LYS A 1 93 ? 3.237 12.997 1.990 1.00 90.94 93 LYS A CA 1
ATOM 733 C C . LYS A 1 93 ? 1.722 13.068 2.114 1.00 90.94 93 LYS A C 1
ATOM 735 O O . LYS A 1 93 ? 1.105 12.015 2.067 1.00 90.94 93 LYS A O 1
ATOM 740 N N . TYR A 1 94 ? 1.125 14.245 2.250 1.00 92.81 94 TYR A N 1
ATOM 741 C CA . TYR A 1 94 ? -0.330 14.431 2.260 1.00 92.81 94 TYR A CA 1
ATOM 742 C C . TYR A 1 94 ? -0.700 15.432 1.173 1.00 92.81 94 TYR A C 1
ATOM 744 O O . TYR A 1 94 ? -0.049 16.468 1.043 1.00 92.81 94 TYR A O 1
ATOM 752 N N . ARG A 1 95 ? -1.734 15.122 0.392 1.00 94.00 95 ARG A N 1
ATOM 753 C CA . ARG A 1 95 ? -2.290 16.023 -0.619 1.00 94.00 95 ARG A CA 1
ATOM 754 C C . ARG A 1 95 ? -3.811 16.035 -0.457 1.00 94.00 95 ARG A C 1
ATOM 756 O O . ARG A 1 95 ? -4.395 14.955 -0.535 1.00 94.00 95 ARG A O 1
ATOM 763 N N . PRO A 1 96 ? -4.449 17.199 -0.226 1.00 93.50 96 PRO A N 1
ATOM 764 C CA . PRO A 1 96 ? -5.888 17.284 0.041 1.00 93.50 96 PRO A CA 1
ATOM 765 C C . PRO A 1 96 ? -6.781 16.614 -1.011 1.00 93.50 96 PRO A C 1
ATOM 767 O O . PRO A 1 96 ? -7.854 16.133 -0.675 1.00 93.50 96 PRO A O 1
ATOM 770 N N . GLN A 1 97 ? -6.328 16.569 -2.265 1.00 92.88 97 GLN A N 1
ATOM 771 C CA . GLN A 1 97 ? -7.078 16.045 -3.407 1.00 92.88 97 GLN A CA 1
ATOM 772 C C . GLN A 1 97 ? -7.011 14.514 -3.534 1.00 92.88 97 GLN A C 1
ATOM 774 O O . GLN A 1 97 ? -7.729 13.939 -4.343 1.00 92.88 97 GLN A O 1
ATOM 779 N N . GLN A 1 98 ? -6.139 13.835 -2.780 1.00 94.69 98 GLN A N 1
ATOM 780 C CA . GLN A 1 98 ? -6.028 12.375 -2.843 1.00 94.69 98 GLN A CA 1
ATOM 781 C C . GLN A 1 98 ? -7.199 11.700 -2.124 1.00 94.69 98 GLN A C 1
ATOM 783 O O . GLN A 1 98 ? -7.598 12.144 -1.047 1.00 94.69 98 GLN A O 1
ATOM 788 N N . ALA A 1 99 ? -7.661 10.559 -2.642 1.00 96.06 99 ALA A N 1
ATOM 789 C CA . ALA A 1 99 ? -8.746 9.775 -2.045 1.00 96.06 99 ALA A CA 1
ATOM 790 C C . ALA A 1 99 ? -8.536 9.510 -0.544 1.00 96.06 99 ALA A C 1
ATOM 792 O O . ALA A 1 99 ? -9.417 9.783 0.269 1.00 96.06 99 ALA A O 1
ATOM 793 N N . ARG A 1 100 ? -7.323 9.109 -0.135 1.00 96.69 100 ARG A N 1
ATOM 794 C CA . ARG A 1 100 ? -6.974 8.911 1.286 1.00 96.69 100 ARG A CA 1
ATOM 795 C C . ARG A 1 100 ? -7.178 10.142 2.166 1.00 96.69 100 ARG A C 1
ATOM 797 O O . ARG A 1 100 ? -7.526 10.000 3.333 1.00 96.69 100 ARG A O 1
ATOM 804 N N . ALA A 1 101 ? -6.950 11.341 1.629 1.00 97.38 101 ALA A N 1
ATOM 805 C CA . ALA A 1 101 ? -7.150 12.584 2.359 1.00 97.38 101 ALA A CA 1
ATOM 806 C C . ALA A 1 101 ? -8.646 12.854 2.520 1.00 97.38 101 ALA A C 1
ATOM 808 O O . ALA A 1 101 ? -9.085 13.149 3.628 1.00 97.38 101 ALA A O 1
ATOM 809 N N . VAL A 1 102 ? -9.428 12.673 1.454 1.00 97.62 102 VAL A N 1
ATOM 810 C CA . VAL A 1 102 ? -10.892 12.808 1.480 1.00 97.62 102 VAL A CA 1
ATOM 811 C C . VAL A 1 102 ? -11.515 11.841 2.492 1.00 97.62 102 VAL A C 1
ATOM 813 O O . VAL A 1 102 ? -12.257 12.273 3.378 1.00 97.62 102 VAL A O 1
ATOM 816 N N . VAL A 1 103 ? -11.150 10.555 2.430 1.00 98.38 103 VAL A N 1
ATOM 817 C CA . VAL A 1 103 ? -11.640 9.526 3.361 1.00 98.38 103 VAL A CA 1
ATOM 818 C C . VAL A 1 103 ? -11.252 9.867 4.797 1.00 98.38 103 VAL A C 1
ATOM 820 O O . VAL A 1 103 ? -12.122 9.885 5.664 1.00 98.38 103 VAL A O 1
ATOM 823 N N . TYR A 1 104 ? -9.988 10.218 5.060 1.00 98.38 104 TYR A N 1
ATOM 824 C CA . TYR A 1 104 ? -9.541 10.624 6.396 1.00 98.38 104 TYR A CA 1
ATOM 825 C C . TYR A 1 104 ? -10.319 11.835 6.940 1.00 98.38 104 TYR A C 1
ATOM 827 O O . TYR A 1 104 ? -10.784 11.808 8.080 1.00 98.38 104 TYR A O 1
ATOM 835 N N . GLN A 1 105 ? -10.490 12.895 6.139 1.00 98.25 105 GLN A N 1
ATOM 836 C CA . GLN A 1 105 ? -11.178 14.121 6.567 1.00 98.25 105 GLN A CA 1
ATOM 837 C C . GLN A 1 105 ? -12.649 13.880 6.912 1.00 98.25 105 GLN A C 1
ATOM 839 O O . GLN A 1 105 ? -13.192 14.566 7.781 1.00 98.25 105 GLN A O 1
ATOM 844 N N . SER A 1 106 ? -13.289 12.920 6.247 1.00 98.31 106 SER A N 1
ATOM 845 C CA . SER A 1 106 ? -14.654 12.511 6.563 1.00 98.31 106 SER A CA 1
ATOM 846 C C . SER A 1 106 ? -14.699 11.575 7.776 1.00 98.31 106 SER A C 1
ATOM 848 O O . SER A 1 106 ? -15.453 11.822 8.715 1.00 98.31 106 SER A O 1
ATOM 850 N N . LEU A 1 107 ? -13.841 10.551 7.817 1.00 98.75 107 LEU A N 1
ATOM 851 C CA . LEU A 1 107 ? -13.814 9.530 8.868 1.00 98.75 107 LEU A CA 1
ATOM 852 C C . LEU A 1 107 ? -13.492 10.106 10.256 1.00 98.75 107 LEU A C 1
ATOM 854 O O . LEU A 1 107 ? -14.147 9.747 11.235 1.00 98.75 107 LEU A O 1
ATOM 858 N N . LYS A 1 108 ? -12.553 11.060 10.339 1.00 98.31 108 LYS A N 1
ATOM 859 C CA . LYS A 1 108 ? -12.138 11.694 11.607 1.00 98.31 108 LYS A CA 1
ATOM 860 C C . LYS A 1 108 ? -13.266 12.436 12.341 1.00 98.31 108 LYS A C 1
ATOM 862 O O . LYS A 1 108 ? -13.091 12.823 13.489 1.00 98.31 108 LYS A O 1
ATOM 867 N N . LYS A 1 109 ? -14.398 12.695 11.675 1.00 98.56 109 LYS A N 1
ATOM 868 C CA . LYS A 1 109 ? -15.583 13.326 12.283 1.00 98.56 109 LYS A CA 1
ATOM 869 C C . LYS A 1 109 ? -16.362 12.356 13.174 1.00 98.56 109 LYS A C 1
ATOM 871 O O . LYS A 1 109 ? -17.116 12.799 14.030 1.00 98.56 109 LYS A O 1
ATOM 876 N N . TYR A 1 110 ? -16.200 11.051 12.957 1.00 98.69 110 TYR A N 1
ATOM 877 C CA . TYR A 1 110 ? -17.013 10.009 13.589 1.00 98.69 110 TYR A CA 1
ATOM 878 C C . TYR A 1 110 ? -16.241 9.179 14.622 1.00 98.69 110 TYR A C 1
ATOM 880 O O . TYR A 1 110 ? -16.859 8.607 15.527 1.00 98.69 110 TYR A O 1
ATOM 888 N N . ILE A 1 111 ? -14.912 9.104 14.491 1.00 98.38 111 ILE A N 1
ATOM 889 C CA . ILE A 1 111 ? -14.003 8.358 15.372 1.00 98.38 111 ILE A CA 1
ATOM 890 C C . ILE A 1 111 ? -12.682 9.111 15.586 1.00 98.38 111 ILE A C 1
ATOM 892 O O . ILE A 1 111 ? -12.234 9.816 14.677 1.00 98.38 111 ILE A O 1
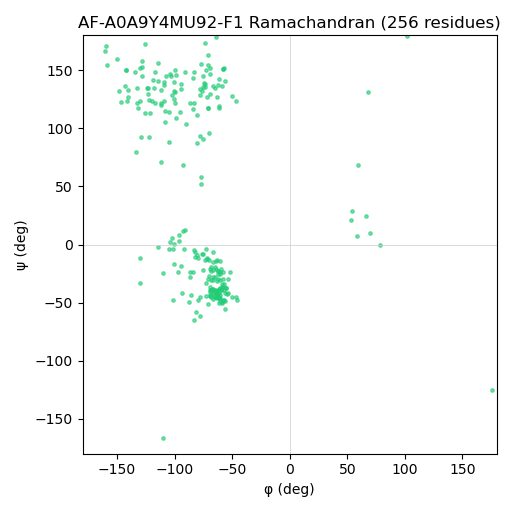ATOM 896 N N . PRO A 1 112 ? -12.028 8.945 16.751 1.00 98.06 112 PRO A N 1
ATOM 897 C CA . PRO A 1 112 ? -10.680 9.456 16.971 1.00 98.06 112 PRO A CA 1
ATOM 898 C C . PRO A 1 112 ? -9.665 8.718 16.087 1.00 98.06 112 PRO A C 1
ATOM 900 O O . PRO A 1 112 ? -9.707 7.493 15.966 1.00 98.06 112 PRO A O 1
ATOM 903 N N . ILE A 1 113 ? -8.744 9.475 15.483 1.00 98.56 113 ILE A N 1
ATOM 904 C CA . ILE A 1 113 ? -7.654 8.947 14.653 1.00 98.56 113 ILE A CA 1
ATOM 905 C C . ILE A 1 113 ? -6.346 9.604 15.095 1.00 98.56 113 ILE A C 1
ATOM 907 O O . ILE A 1 113 ? -6.172 10.819 14.964 1.00 98.56 113 ILE A O 1
ATOM 911 N N . GLU A 1 114 ? -5.410 8.803 15.592 1.00 98.25 114 GLU A N 1
ATOM 912 C CA . GLU A 1 114 ? -4.075 9.261 15.962 1.00 98.25 114 GLU A CA 1
ATOM 913 C C . GLU A 1 114 ? -3.185 9.367 14.722 1.00 98.25 114 GLU A C 1
ATOM 915 O O . GLU A 1 114 ? -2.827 8.370 14.095 1.00 98.25 114 GLU A O 1
ATOM 920 N N . VAL A 1 115 ? -2.829 10.597 14.343 1.00 98.19 115 VAL A N 1
ATOM 921 C CA . VAL A 1 115 ? -2.043 10.848 13.129 1.00 98.19 115 VAL A CA 1
ATOM 922 C C . VAL A 1 115 ? -0.583 11.134 13.447 1.00 98.19 115 VAL A C 1
ATOM 924 O O . VAL A 1 115 ? -0.266 12.063 14.194 1.00 98.19 115 VAL A O 1
ATOM 927 N N . TYR A 1 116 ? 0.302 10.409 12.774 1.00 97.81 116 TYR A N 1
ATOM 928 C CA . TYR A 1 116 ? 1.751 10.532 12.862 1.00 97.81 116 TYR A CA 1
ATOM 929 C C . TYR A 1 116 ? 2.387 10.741 11.484 1.00 97.81 116 TYR A C 1
ATOM 931 O O . TYR A 1 116 ? 1.740 10.630 10.442 1.00 97.81 116 TYR A O 1
ATOM 939 N N . GLY A 1 117 ? 3.688 11.009 11.479 1.00 95.50 117 GLY A N 1
ATOM 940 C CA . GLY A 1 117 ? 4.498 11.200 10.284 1.00 95.50 117 GLY A CA 1
ATOM 941 C C . GLY A 1 117 ? 4.791 12.666 9.977 1.00 95.50 117 GLY A C 1
ATOM 942 O O . GLY A 1 117 ? 4.392 13.589 10.696 1.00 95.50 117 GLY A O 1
ATOM 943 N N . LYS A 1 118 ? 5.541 12.874 8.889 1.00 94.38 118 LYS A N 1
ATOM 944 C CA . LYS A 1 118 ? 6.085 14.186 8.504 1.00 94.38 118 LYS A CA 1
ATOM 945 C C . LYS A 1 118 ? 4.999 15.239 8.297 1.00 94.38 118 LYS A C 1
ATOM 947 O O . LYS A 1 118 ? 5.202 16.390 8.672 1.00 94.38 118 LYS A O 1
ATOM 952 N N . TRP A 1 119 ? 3.849 14.854 7.744 1.00 93.38 119 TRP A N 1
ATOM 953 C CA . TRP A 1 119 ? 2.763 15.795 7.474 1.00 93.38 119 TRP A CA 1
ATOM 954 C C . TRP A 1 119 ? 2.198 16.424 8.753 1.00 93.38 119 TRP A C 1
ATOM 956 O O . TRP A 1 119 ? 2.003 17.635 8.800 1.00 93.38 119 TRP A O 1
ATOM 966 N N . ASN A 1 120 ? 1.997 15.626 9.804 1.00 93.44 120 ASN A N 1
ATOM 967 C CA . ASN A 1 120 ? 1.424 16.100 11.065 1.00 93.44 120 ASN A CA 1
ATOM 968 C C . ASN A 1 120 ? 2.485 16.582 12.073 1.00 93.44 120 ASN A C 1
ATOM 970 O O . ASN A 1 120 ? 2.190 16.726 13.255 1.00 93.44 120 ASN A O 1
ATOM 974 N N . LYS A 1 121 ? 3.743 16.771 11.639 1.00 94.50 121 LYS A N 1
ATOM 975 C CA . LYS A 1 121 ? 4.889 17.147 12.495 1.00 94.50 121 LYS A CA 1
ATOM 976 C C . LYS A 1 121 ? 5.100 16.234 13.720 1.00 94.50 121 LYS A C 1
ATOM 978 O O . LYS A 1 121 ? 5.775 16.617 14.668 1.00 94.50 121 LYS A O 1
ATOM 983 N N . LYS A 1 122 ? 4.565 15.010 13.688 1.00 96.38 122 LYS A N 1
ATOM 984 C CA . LYS A 1 122 ? 4.731 13.975 14.718 1.00 96.38 122 LYS A CA 1
ATOM 985 C C . LYS A 1 122 ? 5.566 12.841 14.139 1.00 96.38 122 LYS A C 1
ATOM 987 O O . LYS A 1 122 ? 5.040 11.787 13.786 1.00 96.38 122 LYS A O 1
ATOM 992 N N . LEU A 1 123 ? 6.853 13.107 13.932 1.00 94.50 123 LEU A N 1
ATOM 993 C CA . LEU A 1 123 ? 7.774 12.137 13.342 1.00 94.50 123 LEU A CA 1
ATOM 994 C C . LEU A 1 123 ? 7.888 10.896 14.233 1.00 94.50 123 LEU A C 1
ATOM 996 O O . LEU A 1 123 ? 7.991 11.010 15.452 1.00 94.50 123 LEU A O 1
ATOM 1000 N N . LEU A 1 124 ? 7.887 9.722 13.605 1.00 93.75 124 LEU A N 1
ATOM 1001 C CA . LEU A 1 124 ? 8.148 8.452 14.270 1.00 93.75 124 LEU A CA 1
ATOM 1002 C C . LEU A 1 124 ? 9.480 7.905 13.759 1.00 93.75 124 LEU A C 1
ATOM 1004 O O . LEU A 1 124 ? 9.600 7.677 12.555 1.00 93.75 124 LEU A O 1
ATOM 1008 N N . PRO A 1 125 ? 10.465 7.691 14.643 1.00 93.81 125 PRO A N 1
ATOM 1009 C CA . PRO A 1 125 ? 11.638 6.895 14.318 1.00 93.81 125 PRO A CA 1
ATOM 1010 C C . PRO A 1 125 ? 11.242 5.473 13.899 1.00 93.81 125 PRO A C 1
ATOM 1012 O O . PRO A 1 125 ? 10.251 4.928 14.395 1.00 93.81 125 PRO A O 1
ATOM 1015 N N . ASP A 1 126 ? 12.043 4.840 13.043 1.00 90.88 126 ASP A N 1
ATOM 1016 C CA . ASP A 1 126 ? 11.732 3.513 12.491 1.00 90.88 126 ASP A CA 1
ATOM 1017 C C . ASP A 1 126 ? 11.509 2.442 13.570 1.00 90.88 126 ASP A C 1
ATOM 1019 O O . ASP A 1 126 ? 10.616 1.603 13.433 1.00 90.88 126 ASP A O 1
ATOM 1023 N N . ASN A 1 127 ? 12.262 2.505 14.675 1.00 95.25 127 ASN A N 1
ATOM 1024 C CA . ASN A 1 127 ? 12.129 1.590 15.814 1.00 95.25 127 ASN A CA 1
ATOM 1025 C C . ASN A 1 127 ? 10.883 1.849 16.684 1.00 95.25 127 ASN A C 1
ATOM 1027 O O . ASN A 1 127 ? 10.535 1.013 17.515 1.00 95.25 127 ASN A O 1
ATOM 1031 N N . LYS A 1 128 ? 10.206 2.991 16.517 1.00 96.94 128 LYS A N 1
ATOM 1032 C CA . LYS A 1 128 ? 8.953 3.327 17.212 1.00 96.94 128 LYS A CA 1
ATOM 1033 C C . LYS A 1 128 ? 7.716 3.101 16.350 1.00 96.94 128 LYS A C 1
ATOM 1035 O O . LYS A 1 128 ? 6.629 2.986 16.900 1.00 96.94 128 LYS A O 1
ATOM 1040 N N . LEU A 1 129 ? 7.875 2.968 15.034 1.00 96.31 129 LEU A N 1
ATOM 1041 C CA . LEU A 1 129 ? 6.761 2.823 14.099 1.00 96.31 129 LEU A CA 1
ATOM 1042 C C . LEU A 1 129 ? 5.837 1.640 14.436 1.00 96.31 129 LEU A C 1
ATOM 1044 O O . LEU A 1 129 ? 4.642 1.848 14.626 1.00 96.31 129 LEU A O 1
ATOM 1048 N N . LEU A 1 130 ? 6.376 0.419 14.541 1.00 96.50 130 LEU A N 1
ATOM 1049 C CA . LEU A 1 130 ? 5.554 -0.762 14.843 1.00 96.50 130 LEU A CA 1
ATOM 1050 C C . LEU A 1 130 ? 4.982 -0.733 16.270 1.00 96.50 130 LEU A C 1
ATOM 1052 O O . LEU A 1 130 ? 3.779 -0.940 16.395 1.00 96.50 130 LEU A O 1
ATOM 1056 N N . PRO A 1 131 ? 5.755 -0.405 17.331 1.00 96.06 131 PRO A N 1
ATOM 1057 C CA . PRO A 1 131 ? 5.193 -0.266 18.677 1.00 96.06 131 PRO A CA 1
ATOM 1058 C C . PRO A 1 131 ? 4.055 0.757 18.780 1.00 96.06 131 PRO A C 1
ATOM 1060 O O . PRO A 1 131 ? 3.075 0.512 19.476 1.00 96.06 131 PRO A O 1
ATOM 1063 N N . THR A 1 132 ? 4.152 1.891 18.077 1.00 96.62 132 THR A N 1
ATOM 1064 C CA . THR A 1 132 ? 3.077 2.894 18.055 1.00 96.62 132 THR A CA 1
ATOM 1065 C C . THR A 1 132 ? 1.816 2.348 17.392 1.00 96.62 132 THR A C 1
ATOM 1067 O O . THR A 1 132 ? 0.730 2.515 17.937 1.00 96.62 132 THR A O 1
ATOM 1070 N N . ILE A 1 133 ? 1.944 1.665 16.252 1.00 97.38 133 ILE A N 1
ATOM 1071 C CA . ILE A 1 133 ? 0.788 1.081 15.560 1.00 97.38 133 ILE A CA 1
ATOM 1072 C C . ILE A 1 133 ? 0.176 -0.068 16.375 1.00 97.38 133 ILE A C 1
ATOM 1074 O O . ILE A 1 133 ? -1.045 -0.172 16.456 1.00 97.38 133 ILE A O 1
ATOM 1078 N N . ALA A 1 134 ? 1.003 -0.889 17.028 1.00 95.94 134 ALA A N 1
ATOM 1079 C CA . ALA A 1 134 ? 0.565 -2.020 17.847 1.00 95.94 134 ALA A CA 1
ATOM 1080 C C . ALA A 1 134 ? -0.300 -1.601 19.050 1.00 95.94 134 ALA A C 1
ATOM 1082 O O . ALA A 1 134 ? -1.097 -2.396 19.545 1.00 95.94 134 ALA A O 1
ATOM 1083 N N . ASN A 1 135 ? -0.189 -0.346 19.498 1.00 95.94 135 ASN A N 1
ATOM 1084 C CA . ASN A 1 135 ? -1.034 0.215 20.551 1.00 95.94 135 ASN A CA 1
ATOM 1085 C C . ASN A 1 135 ? -2.456 0.581 20.068 1.00 95.94 135 ASN A C 1
ATOM 1087 O O . ASN A 1 135 ? -3.309 0.923 20.888 1.00 95.94 135 ASN A O 1
ATOM 1091 N N . CYS A 1 136 ? -2.723 0.511 18.758 1.00 97.44 136 CYS A N 1
ATOM 1092 C CA . CYS A 1 136 ? -4.022 0.798 18.154 1.00 97.44 136 CYS A CA 1
ATOM 1093 C C . CYS A 1 136 ? -4.726 -0.472 17.667 1.00 97.44 136 CYS A C 1
ATOM 1095 O O . CYS A 1 136 ? -4.069 -1.380 17.161 1.00 97.44 136 CYS A O 1
ATOM 1097 N N . LEU A 1 137 ? -6.058 -0.545 17.765 1.00 97.69 137 LEU A N 1
ATOM 1098 C CA . LEU A 1 137 ? -6.837 -1.663 17.200 1.00 97.69 137 LEU A CA 1
ATOM 1099 C C . LEU A 1 137 ? -6.746 -1.695 15.672 1.00 97.69 137 LEU A C 1
ATOM 1101 O O . LEU A 1 137 ? -6.499 -2.748 15.081 1.00 97.69 137 LEU A O 1
ATOM 1105 N N . PHE A 1 138 ? -6.887 -0.527 15.047 1.00 98.62 138 PHE A N 1
ATOM 1106 C CA . PHE A 1 138 ? -6.870 -0.369 13.600 1.00 98.62 138 PHE A CA 1
ATOM 1107 C C . PHE A 1 138 ? -5.709 0.502 13.135 1.00 98.62 138 PHE A C 1
ATOM 1109 O O . PHE A 1 138 ? -5.314 1.473 13.792 1.00 98.62 138 PHE A O 1
ATOM 1116 N N . TYR A 1 139 ? -5.218 0.203 11.938 1.00 98.81 139 TYR A N 1
ATOM 1117 C CA . TYR A 1 139 ? -4.269 1.045 11.223 1.00 98.81 139 TYR A CA 1
ATOM 1118 C C . TYR A 1 139 ? -4.831 1.418 9.853 1.00 98.81 139 TYR A C 1
ATOM 1120 O O . TYR A 1 139 ? -5.256 0.548 9.093 1.00 98.81 139 TYR A O 1
ATOM 1128 N N . LEU A 1 140 ? -4.826 2.710 9.518 1.00 98.88 140 LEU A N 1
ATOM 1129 C CA . LEU A 1 140 ? -5.207 3.173 8.183 1.00 98.88 140 LEU A CA 1
ATOM 1130 C C . LEU A 1 140 ? -4.073 2.879 7.192 1.00 98.88 140 LEU A C 1
ATOM 1132 O O . LEU A 1 140 ? -3.182 3.706 6.967 1.00 98.88 140 LEU A O 1
ATOM 1136 N N . SER A 1 141 ? -4.126 1.709 6.561 1.00 98.62 141 SER A N 1
ATOM 1137 C CA . SER A 1 141 ? -3.223 1.271 5.491 1.00 98.62 141 SER A CA 1
ATOM 1138 C C . SER A 1 141 ? -3.577 1.931 4.151 1.00 98.62 141 SER A C 1
ATOM 1140 O O . SER A 1 141 ? -3.784 1.259 3.143 1.00 98.62 141 SER A O 1
ATOM 1142 N N . PHE A 1 142 ? -3.693 3.260 4.138 1.00 98.50 142 PHE A N 1
ATOM 1143 C CA . PHE A 1 142 ? -4.125 4.015 2.962 1.00 98.50 142 PHE A CA 1
ATOM 1144 C C . PHE A 1 142 ? -2.967 4.296 2.010 1.00 98.50 142 PHE A C 1
ATOM 1146 O O . PHE A 1 142 ? -2.037 5.053 2.332 1.00 98.50 142 PHE A O 1
ATOM 1153 N N . GLU A 1 143 ? -3.062 3.751 0.807 1.00 97.62 143 GLU A N 1
ATOM 1154 C CA . GLU A 1 143 ? -2.108 4.002 -0.255 1.00 97.62 143 GLU A CA 1
ATOM 1155 C C . GLU A 1 143 ? -2.193 5.428 -0.777 1.00 97.62 143 GLU A C 1
ATOM 1157 O O . GLU A 1 143 ? -3.212 6.115 -0.698 1.00 97.62 143 GLU A O 1
ATOM 1162 N N . ASN A 1 144 ? -1.062 5.920 -1.278 1.00 93.88 144 ASN A N 1
ATOM 1163 C CA . ASN A 1 144 ? -0.975 7.280 -1.804 1.00 93.88 144 ASN A CA 1
ATOM 1164 C C . ASN A 1 144 ? -1.719 7.454 -3.145 1.00 93.88 144 ASN A C 1
ATOM 1166 O O . ASN A 1 144 ? -1.916 8.596 -3.564 1.00 93.88 144 ASN A O 1
ATOM 1170 N N . SER A 1 145 ? -2.120 6.352 -3.785 1.00 93.19 145 SER A N 1
ATOM 1171 C CA . SER A 1 145 ? -2.868 6.289 -5.037 1.00 93.19 145 SER A CA 1
ATOM 1172 C C . SER A 1 145 ? -3.573 4.939 -5.173 1.00 93.19 145 SER A C 1
ATOM 1174 O O . SER A 1 145 ? -3.131 3.940 -4.606 1.00 93.19 145 SER A O 1
ATOM 1176 N N . GLU A 1 146 ? -4.659 4.917 -5.939 1.00 94.38 146 GLU A N 1
ATOM 1177 C CA . GLU A 1 146 ? -5.441 3.715 -6.243 1.00 94.38 146 GLU A CA 1
ATOM 1178 C C . GLU A 1 146 ? -4.927 3.101 -7.552 1.00 94.38 146 GLU A C 1
ATOM 1180 O O . GLU A 1 146 ? -5.563 3.182 -8.600 1.00 94.38 146 GLU A O 1
ATOM 1185 N N . ALA A 1 147 ? -3.706 2.564 -7.509 1.00 95.12 147 ALA A N 1
ATOM 1186 C CA . ALA A 1 147 ? -3.036 1.985 -8.670 1.00 95.12 147 ALA A CA 1
ATOM 1187 C C . ALA A 1 147 ? -3.150 0.454 -8.687 1.00 95.12 147 ALA A C 1
ATOM 1189 O O . ALA A 1 147 ? -3.193 -0.190 -7.635 1.00 95.12 147 ALA A O 1
ATOM 1190 N N . LYS A 1 148 ? -3.164 -0.134 -9.892 1.00 95.50 148 LYS A N 1
ATOM 1191 C CA . LYS A 1 148 ? -3.203 -1.589 -10.109 1.00 95.50 148 LYS A CA 1
ATOM 1192 C C . LYS A 1 148 ? -2.122 -2.283 -9.284 1.00 95.50 148 LYS A C 1
ATOM 1194 O O . LYS A 1 148 ? -0.968 -1.889 -9.377 1.00 95.50 148 LYS A O 1
ATOM 1199 N N . ASP A 1 149 ? -2.501 -3.299 -8.508 1.00 96.75 149 ASP A N 1
ATOM 1200 C CA . ASP A 1 149 ? -1.626 -4.128 -7.659 1.00 96.75 149 ASP A CA 1
ATOM 1201 C C . ASP A 1 149 ? -0.818 -3.382 -6.581 1.00 96.75 149 ASP A C 1
ATOM 1203 O O . ASP A 1 149 ? 0.024 -3.979 -5.909 1.00 96.75 149 ASP A O 1
ATOM 1207 N N . TYR A 1 150 ? -1.052 -2.082 -6.380 1.00 97.44 150 TYR A N 1
ATOM 1208 C CA . TYR A 1 150 ? -0.227 -1.264 -5.495 1.00 97.44 150 TYR A CA 1
ATOM 1209 C C . TYR A 1 150 ? -0.615 -1.459 -4.027 1.00 97.44 150 TYR A C 1
ATOM 1211 O O . TYR A 1 150 ? -1.443 -0.733 -3.485 1.00 97.44 150 TYR A O 1
ATOM 1219 N N . ILE A 1 151 ? -0.013 -2.466 -3.391 1.00 98.00 151 ILE A N 1
ATOM 1220 C CA . ILE A 1 151 ? -0.194 -2.809 -1.975 1.00 98.00 151 ILE A CA 1
ATOM 1221 C C . ILE A 1 151 ? 1.183 -2.858 -1.306 1.00 98.00 151 ILE A C 1
ATOM 1223 O O . ILE A 1 151 ? 2.011 -3.722 -1.610 1.00 98.00 151 ILE A O 1
ATOM 1227 N N . THR A 1 152 ? 1.440 -1.925 -0.393 1.00 97.38 152 THR A N 1
ATOM 1228 C CA . THR A 1 152 ? 2.799 -1.573 0.043 1.00 97.38 152 THR A CA 1
ATOM 1229 C C . THR A 1 152 ? 3.124 -1.993 1.477 1.00 97.38 152 THR A C 1
ATOM 1231 O O . THR A 1 152 ? 2.387 -2.745 2.122 1.00 97.38 152 THR A O 1
ATOM 1234 N N . GLU A 1 153 ? 4.224 -1.464 2.028 1.00 96.75 153 GLU A N 1
ATOM 1235 C CA . GLU A 1 153 ? 4.598 -1.618 3.435 1.00 96.75 153 GLU A CA 1
ATOM 1236 C C . GLU A 1 153 ? 3.472 -1.247 4.407 1.00 96.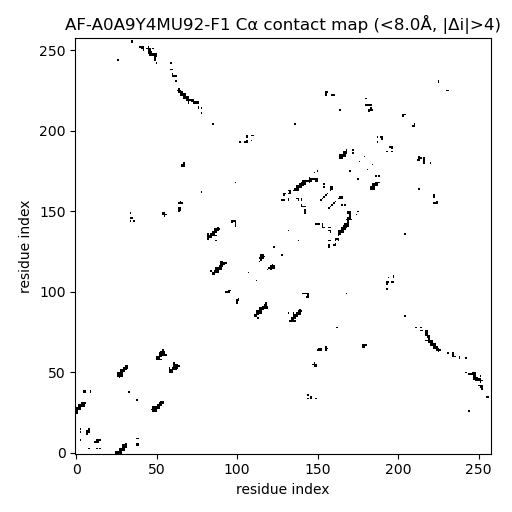75 153 GLU A C 1
ATOM 1238 O O . GLU A 1 153 ? 3.461 -1.751 5.526 1.00 96.75 153 GLU A O 1
ATOM 1243 N N . LYS A 1 154 ? 2.510 -0.408 3.998 1.00 97.94 154 LYS A N 1
ATOM 1244 C CA . LYS A 1 154 ? 1.368 -0.012 4.834 1.00 97.94 154 LYS A CA 1
ATOM 1245 C C . LYS A 1 154 ? 0.492 -1.191 5.238 1.00 97.94 154 LYS A C 1
ATOM 1247 O O . LYS A 1 154 ? 0.007 -1.209 6.367 1.00 97.94 154 LYS A O 1
ATOM 1252 N N . LEU A 1 155 ? 0.282 -2.155 4.345 1.00 98.56 155 LEU A N 1
ATOM 1253 C CA . LEU A 1 155 ? -0.421 -3.390 4.686 1.00 98.56 155 LEU A CA 1
ATOM 1254 C C . LEU A 1 155 ? 0.545 -4.364 5.366 1.00 98.56 155 LEU A C 1
ATOM 1256 O O . LEU A 1 155 ? 0.336 -4.767 6.508 1.00 98.56 155 LEU A O 1
ATOM 1260 N N . TRP A 1 156 ? 1.632 -4.701 4.668 1.00 97.94 156 TRP A N 1
ATOM 1261 C CA . TRP A 1 156 ? 2.484 -5.834 5.033 1.00 97.94 156 TRP A CA 1
ATOM 1262 C C . TRP A 1 156 ? 3.307 -5.599 6.298 1.00 97.94 156 TRP A C 1
ATOM 1264 O O . TRP A 1 156 ? 3.304 -6.423 7.208 1.00 97.94 156 TRP A O 1
ATOM 1274 N N . ARG A 1 157 ? 4.026 -4.476 6.357 1.00 96.56 157 ARG A N 1
ATOM 1275 C CA . ARG A 1 157 ? 4.931 -4.154 7.463 1.00 96.56 157 ARG A CA 1
ATOM 1276 C C . ARG A 1 157 ? 4.193 -3.435 8.579 1.00 96.56 157 ARG A C 1
ATOM 1278 O O . ARG A 1 157 ? 4.311 -3.801 9.734 1.00 96.56 157 ARG A O 1
ATOM 1285 N N . ASN A 1 158 ? 3.440 -2.398 8.247 1.00 97.69 158 ASN A N 1
ATOM 1286 C CA . ASN A 1 158 ? 2.902 -1.497 9.252 1.00 97.69 158 ASN A CA 1
ATOM 1287 C C . ASN A 1 158 ? 1.682 -2.089 9.962 1.00 97.69 158 ASN A C 1
ATOM 1289 O O . ASN A 1 158 ? 1.640 -2.011 11.180 1.00 97.69 158 ASN A O 1
ATOM 1293 N N . ALA A 1 159 ? 0.722 -2.686 9.244 1.00 97.94 159 ALA A N 1
ATOM 1294 C CA . ALA A 1 159 ? -0.459 -3.276 9.876 1.00 97.94 159 ALA A CA 1
ATOM 1295 C C . ALA A 1 159 ? -0.194 -4.693 10.388 1.00 97.94 159 ALA A C 1
ATOM 1297 O O . ALA A 1 159 ? -0.195 -4.910 11.599 1.00 97.94 159 ALA A O 1
ATOM 1298 N N . PHE A 1 160 ? 0.084 -5.643 9.485 1.00 97.00 160 PHE A N 1
ATOM 1299 C CA . PHE A 1 160 ? 0.196 -7.053 9.867 1.00 97.00 160 PHE A CA 1
ATOM 1300 C C . PHE A 1 160 ? 1.336 -7.306 10.853 1.00 97.00 160 PHE A C 1
ATOM 1302 O O . PHE A 1 160 ? 1.126 -7.973 11.860 1.00 97.00 160 PHE A O 1
ATOM 1309 N N . GLN A 1 161 ? 2.525 -6.737 10.625 1.00 94.94 161 GLN A N 1
ATOM 1310 C CA . GLN A 1 161 ? 3.656 -6.947 11.537 1.00 94.94 161 GLN A CA 1
ATOM 1311 C C . GLN A 1 161 ? 3.473 -6.256 12.899 1.00 94.94 161 GLN A C 1
ATOM 1313 O O . GLN A 1 161 ? 4.024 -6.723 13.890 1.00 94.94 161 GLN A O 1
ATOM 1318 N N . ALA A 1 162 ? 2.706 -5.161 12.969 1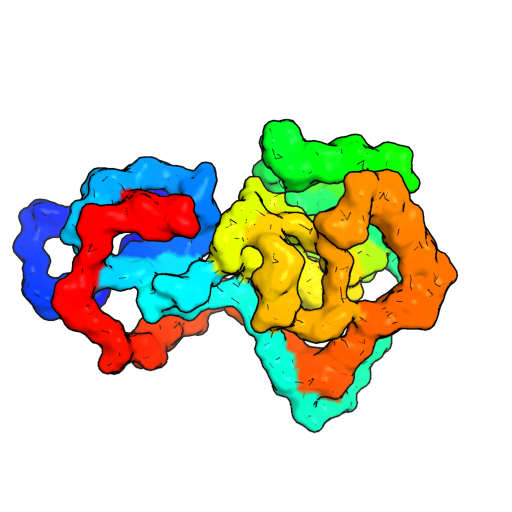.00 95.44 162 ALA A N 1
ATOM 1319 C CA . ALA A 1 162 ? 2.325 -4.540 14.241 1.00 95.44 162 ALA A CA 1
ATOM 1320 C C . ALA A 1 162 ? 1.115 -5.229 14.900 1.00 95.44 162 ALA A C 1
ATOM 1322 O O . ALA A 1 162 ? 0.721 -4.864 16.007 1.00 95.44 162 ALA A O 1
ATOM 1323 N N . GLY A 1 163 ? 0.492 -6.190 14.214 1.00 95.00 163 GLY A N 1
ATOM 1324 C CA . GLY A 1 163 ? -0.714 -6.871 14.661 1.00 95.00 163 GLY A CA 1
ATOM 1325 C C . GLY A 1 163 ? -1.939 -5.962 14.742 1.00 95.00 163 GLY A C 1
ATOM 1326 O O . GLY A 1 163 ? -2.814 -6.236 15.550 1.00 95.00 163 GLY A O 1
ATOM 1327 N N . ALA A 1 164 ? -2.014 -4.853 14.005 1.00 97.19 164 ALA A N 1
ATOM 1328 C CA . ALA A 1 164 ? -3.227 -4.030 13.922 1.00 97.19 164 ALA A CA 1
ATOM 1329 C C . ALA A 1 164 ? -4.108 -4.490 12.756 1.00 97.19 164 ALA A C 1
ATOM 1331 O O . ALA A 1 164 ? -3.581 -4.918 11.728 1.00 97.19 164 ALA A O 1
ATOM 1332 N N . ILE A 1 165 ? -5.432 -4.359 12.884 1.00 98.38 165 ILE A N 1
ATOM 1333 C CA . ILE A 1 165 ? -6.353 -4.664 11.783 1.00 98.38 165 ILE A CA 1
ATOM 1334 C C . ILE A 1 165 ? -6.202 -3.565 10.714 1.00 98.38 165 ILE A C 1
ATOM 1336 O O . ILE A 1 165 ? -6.461 -2.388 11.002 1.00 98.38 165 ILE A O 1
ATOM 1340 N N . PRO A 1 166 ? -5.776 -3.897 9.483 1.00 98.75 166 PRO A N 1
ATOM 1341 C CA . PRO A 1 166 ? -5.650 -2.916 8.418 1.00 98.75 166 PRO A CA 1
ATOM 1342 C C . PRO A 1 166 ? -7.022 -2.463 7.911 1.00 98.75 166 PRO A C 1
ATOM 1344 O O . PRO A 1 166 ? -7.844 -3.270 7.472 1.00 98.75 166 PRO A O 1
ATOM 1347 N N . VAL A 1 167 ? -7.227 -1.147 7.896 1.00 98.94 167 VAL A N 1
ATOM 1348 C CA . VAL A 1 167 ? -8.290 -0.486 7.132 1.00 98.94 167 VAL A CA 1
ATOM 1349 C C . VAL A 1 167 ? -7.659 0.035 5.848 1.00 98.94 167 VAL A C 1
ATOM 1351 O O . VAL A 1 167 ? -6.841 0.959 5.880 1.00 98.94 167 VAL A O 1
ATOM 1354 N N . VAL A 1 168 ? -7.982 -0.591 4.722 1.00 98.88 168 VAL A N 1
ATOM 1355 C CA . VAL A 1 168 ? -7.252 -0.414 3.463 1.00 98.88 168 VAL A CA 1
ATOM 1356 C C . VAL A 1 168 ? -7.992 0.491 2.483 1.00 98.88 168 VAL A C 1
ATOM 1358 O O . VAL A 1 168 ? -9.222 0.488 2.392 1.00 98.88 168 VAL A O 1
ATOM 1361 N N . LEU A 1 169 ? -7.206 1.256 1.729 1.00 98.50 169 LEU A N 1
ATOM 1362 C CA . LEU A 1 169 ? -7.643 2.050 0.586 1.00 98.50 169 LEU A CA 1
ATOM 1363 C C . LEU A 1 169 ? -6.501 2.064 -0.432 1.00 98.50 169 LEU A C 1
ATOM 1365 O O . LEU A 1 169 ? -5.398 2.489 -0.088 1.00 98.50 169 LEU A O 1
ATOM 1369 N N . GLY A 1 170 ? -6.759 1.616 -1.655 1.00 97.19 170 GLY A N 1
ATOM 1370 C CA . GLY A 1 170 ? -5.752 1.443 -2.701 1.00 97.19 170 GLY A CA 1
ATOM 1371 C C . GLY A 1 170 ? -6.388 0.803 -3.939 1.00 97.19 170 GLY A C 1
ATOM 1372 O O . GLY A 1 170 ? -7.366 1.353 -4.437 1.00 97.19 170 GLY A O 1
ATOM 1373 N N . PRO A 1 171 ? -5.885 -0.326 -4.470 1.00 96.81 171 PRO A N 1
ATOM 1374 C CA . PRO A 1 171 ? -6.563 -1.033 -5.557 1.00 96.81 171 PRO A CA 1
ATOM 1375 C C . PRO A 1 171 ? -7.941 -1.572 -5.134 1.00 96.81 171 PRO A C 1
ATOM 1377 O O . PRO A 1 171 ? -8.368 -1.446 -3.989 1.00 96.81 171 PRO A O 1
ATOM 1380 N N . ARG A 1 172 ? -8.654 -2.204 -6.073 1.00 97.25 172 ARG A N 1
ATOM 1381 C CA . ARG A 1 172 ? -9.959 -2.825 -5.798 1.00 97.25 172 ARG A CA 1
ATOM 1382 C C . ARG A 1 172 ? -9.846 -3.876 -4.690 1.00 97.25 172 ARG A C 1
ATOM 1384 O O . ARG A 1 172 ? -8.838 -4.574 -4.600 1.00 97.25 172 ARG A O 1
ATOM 1391 N N . ARG A 1 173 ? -10.936 -4.083 -3.944 1.00 97.62 173 ARG A N 1
ATOM 1392 C CA . ARG A 1 173 ? -11.041 -5.116 -2.900 1.00 97.62 173 ARG A CA 1
ATOM 1393 C C . ARG A 1 173 ? -10.516 -6.488 -3.347 1.00 97.62 173 ARG A C 1
ATOM 1395 O O . ARG A 1 173 ? -9.687 -7.065 -2.654 1.00 97.62 173 ARG A O 1
ATOM 1402 N N . ALA A 1 174 ? -10.915 -6.953 -4.531 1.00 97.81 174 ALA A N 1
ATOM 1403 C CA . ALA A 1 174 ? -10.481 -8.241 -5.080 1.00 97.81 174 ALA A CA 1
ATOM 1404 C C . ALA A 1 174 ? -8.950 -8.362 -5.232 1.00 97.81 174 ALA A C 1
ATOM 1406 O O . ALA A 1 174 ? -8.394 -9.449 -5.118 1.00 97.81 174 ALA A O 1
ATOM 1407 N N . THR A 1 175 ? -8.243 -7.248 -5.454 1.00 97.62 175 THR A N 1
ATOM 1408 C CA . THR A 1 175 ? -6.775 -7.227 -5.513 1.00 97.62 175 THR A CA 1
ATOM 1409 C C . THR A 1 175 ? -6.156 -7.488 -4.142 1.00 97.62 175 THR A C 1
ATOM 1411 O O . THR A 1 175 ? -5.143 -8.176 -4.061 1.00 97.62 175 THR A O 1
ATOM 1414 N N . TYR A 1 176 ? -6.765 -6.988 -3.062 1.00 98.19 176 TYR A N 1
ATOM 1415 C CA . TYR A 1 176 ? -6.351 -7.331 -1.702 1.00 98.19 176 TYR A CA 1
ATOM 1416 C C . TYR A 1 176 ? -6.672 -8.793 -1.378 1.00 98.19 176 TYR A C 1
ATOM 1418 O O . TYR A 1 176 ? -5.805 -9.492 -0.866 1.00 98.19 176 TYR A O 1
ATOM 1426 N N . GLU A 1 177 ? -7.869 -9.278 -1.724 1.00 98.06 177 GLU A N 1
ATOM 1427 C CA . GLU A 1 177 ? -8.288 -10.673 -1.486 1.00 98.06 177 GLU A CA 1
ATOM 1428 C C . GLU A 1 177 ? -7.395 -11.692 -2.206 1.00 98.06 177 GLU A C 1
ATOM 1430 O O . GLU A 1 177 ? -7.176 -12.786 -1.698 1.00 98.06 177 GLU A O 1
ATOM 1435 N N . ALA A 1 178 ? -6.830 -11.326 -3.359 1.00 97.00 178 ALA A N 1
ATOM 1436 C CA . ALA A 1 178 ? -5.924 -12.189 -4.108 1.00 97.00 178 ALA A CA 1
ATOM 1437 C C . ALA A 1 178 ? -4.570 -12.434 -3.413 1.00 97.00 178 ALA A C 1
ATOM 1439 O O . ALA A 1 178 ? -3.864 -13.373 -3.783 1.00 97.00 178 ALA A O 1
ATOM 1440 N N . VAL A 1 179 ? -4.171 -11.589 -2.452 1.00 96.62 179 VAL A N 1
ATOM 1441 C CA . VAL A 1 179 ? -2.820 -11.636 -1.860 1.00 96.62 179 VAL A CA 1
ATOM 1442 C C . VAL A 1 179 ? -2.801 -11.655 -0.335 1.00 96.62 179 VAL A C 1
ATOM 1444 O O . VAL A 1 179 ? -1.887 -12.243 0.244 1.00 96.62 179 VAL A O 1
ATOM 1447 N N . ALA A 1 180 ? -3.752 -11.001 0.328 1.00 97.62 180 ALA A N 1
ATOM 1448 C CA . ALA A 1 180 ? -3.841 -10.946 1.781 1.00 97.62 180 ALA A CA 1
ATOM 1449 C C . ALA A 1 180 ? -4.410 -12.261 2.341 1.00 97.62 180 ALA A C 1
ATOM 1451 O O . ALA A 1 180 ? -5.131 -12.966 1.632 1.00 97.62 180 ALA A O 1
ATOM 1452 N N . PRO A 1 181 ? -4.117 -12.606 3.606 1.00 97.06 181 PRO A N 1
ATOM 1453 C CA . PRO A 1 181 ? -4.796 -13.718 4.251 1.00 97.06 181 PRO A CA 1
ATOM 1454 C C . PRO A 1 181 ? -6.324 -13.511 4.258 1.00 97.06 181 PRO A C 1
ATOM 1456 O O . PRO A 1 181 ? -6.805 -12.371 4.264 1.00 97.06 181 PRO A O 1
ATOM 1459 N N . PRO A 1 182 ? -7.117 -14.593 4.263 1.00 95.31 182 PRO A N 1
ATOM 1460 C CA . PRO A 1 182 ? -8.570 -14.479 4.285 1.00 95.31 182 PRO A CA 1
ATOM 1461 C C . PRO A 1 182 ? -9.039 -13.752 5.552 1.00 95.31 182 PRO A C 1
ATOM 1463 O O . PRO A 1 182 ? -8.481 -13.940 6.630 1.00 95.31 182 PRO A O 1
ATOM 1466 N N . HIS A 1 183 ? -10.077 -12.921 5.416 1.00 96.12 183 HIS A N 1
ATOM 1467 C CA . HIS A 1 183 ? -10.694 -12.174 6.524 1.00 96.12 183 HIS A CA 1
ATOM 1468 C C . HIS A 1 183 ? -9.719 -11.316 7.360 1.00 96.12 183 HIS A C 1
ATOM 1470 O O . HIS A 1 183 ? -9.961 -11.069 8.536 1.00 96.12 183 HIS A O 1
ATOM 1476 N N . SER A 1 184 ? -8.623 -10.828 6.768 1.00 97.94 184 SER A N 1
ATOM 1477 C CA . SER A 1 184 ? -7.567 -10.128 7.512 1.00 97.94 184 SER A CA 1
ATOM 1478 C C . SER A 1 184 ? -7.609 -8.597 7.418 1.00 97.94 184 SER A C 1
ATOM 1480 O O . SER A 1 184 ? -6.705 -7.940 7.931 1.00 97.94 184 SER A O 1
ATOM 1482 N N . PHE A 1 185 ? -8.564 -8.003 6.697 1.00 98.69 185 PHE A N 1
ATOM 1483 C CA . PHE A 1 185 ? -8.604 -6.557 6.449 1.00 98.69 185 PHE A CA 1
ATOM 1484 C C . PHE A 1 185 ? -10.027 -6.026 6.268 1.00 98.69 185 PHE A C 1
ATOM 1486 O O . PHE A 1 185 ? -10.944 -6.767 5.916 1.00 98.69 185 PHE A O 1
ATOM 1493 N N . ILE A 1 186 ? -10.181 -4.716 6.457 1.00 98.88 186 ILE A N 1
ATOM 1494 C CA . ILE A 1 186 ? -11.421 -3.965 6.233 1.00 98.88 186 ILE A CA 1
ATOM 1495 C C . ILE A 1 186 ? -11.200 -3.041 5.039 1.00 98.88 186 ILE A C 1
ATOM 1497 O O . ILE A 1 186 ? -10.291 -2.209 5.076 1.00 98.88 186 ILE A O 1
ATOM 1501 N N . HIS A 1 187 ? -12.001 -3.155 3.980 1.00 98.81 187 HIS A N 1
ATOM 1502 C CA . HIS A 1 187 ? -11.853 -2.295 2.808 1.00 98.81 187 HIS A CA 1
ATOM 1503 C C . HIS A 1 187 ? -12.790 -1.094 2.916 1.00 98.81 187 HIS A C 1
ATOM 1505 O O . HIS A 1 187 ? -13.975 -1.240 3.203 1.00 98.81 187 HIS A O 1
ATOM 1511 N N . VAL A 1 188 ? -12.297 0.118 2.642 1.00 98.56 188 VAL A N 1
ATOM 1512 C CA . VAL A 1 188 ? -13.140 1.329 2.731 1.00 98.56 188 VAL A CA 1
ATOM 1513 C C . VAL A 1 188 ? -14.360 1.248 1.802 1.00 98.56 188 VAL A C 1
ATOM 1515 O O . VAL A 1 188 ? -15.428 1.733 2.160 1.00 98.56 188 VAL A O 1
ATOM 1518 N N . SER A 1 189 ? -14.226 0.602 0.639 1.00 97.62 189 SER A N 1
ATOM 1519 C CA . SER A 1 189 ? -15.328 0.439 -0.325 1.00 97.62 189 SER A CA 1
ATOM 1520 C C . SER A 1 189 ? -16.409 -0.563 0.090 1.00 97.62 189 SER A C 1
ATOM 1522 O O . SER A 1 189 ? -17.380 -0.707 -0.647 1.00 97.62 189 SER A O 1
ATOM 1524 N N . ASP A 1 190 ? -16.257 -1.269 1.214 1.00 98.25 190 ASP A N 1
ATOM 1525 C CA . ASP A 1 190 ? -17.330 -2.119 1.757 1.00 98.25 190 ASP A CA 1
ATOM 1526 C C . ASP A 1 190 ? -18.484 -1.268 2.318 1.00 98.25 190 ASP A C 1
ATOM 1528 O O . ASP A 1 190 ? -19.575 -1.768 2.584 1.00 98.25 190 ASP A O 1
ATOM 1532 N N . PHE A 1 191 ? -18.242 0.033 2.496 1.00 98.62 191 PHE A N 1
ATOM 1533 C CA . PHE A 1 191 ? -19.142 0.972 3.141 1.00 98.62 191 PHE A CA 1
ATOM 1534 C C . PHE A 1 191 ? -19.565 2.066 2.169 1.00 98.62 191 PHE A C 1
ATOM 1536 O O . PHE A 1 191 ? -18.742 2.666 1.475 1.00 98.62 191 PHE A O 1
ATOM 1543 N N . LYS A 1 192 ? -20.864 2.376 2.160 1.00 97.31 192 LYS A N 1
ATOM 1544 C CA . LYS A 1 192 ? -21.419 3.447 1.326 1.00 97.31 192 LYS A CA 1
ATOM 1545 C C . LYS A 1 192 ? -20.954 4.824 1.804 1.00 97.31 192 LYS A C 1
ATOM 1547 O O . LYS A 1 192 ? -20.662 5.700 0.987 1.00 97.31 192 LYS A O 1
ATOM 1552 N N . HIS A 1 193 ? -20.875 5.019 3.120 1.00 98.12 193 HIS A N 1
ATOM 1553 C CA . HIS A 1 193 ? -20.432 6.262 3.738 1.00 98.12 193 HIS A CA 1
ATOM 1554 C C . HIS A 1 193 ? -19.359 6.010 4.803 1.00 98.12 193 HIS A C 1
ATOM 1556 O O . HIS A 1 193 ? -19.342 4.984 5.479 1.00 98.12 193 HIS A O 1
ATOM 1562 N N . THR A 1 194 ? -18.481 6.992 5.038 1.00 98.25 194 THR A N 1
ATOM 1563 C CA . THR A 1 194 ? -17.467 6.881 6.106 1.00 98.25 194 THR A CA 1
ATOM 1564 C C . THR A 1 194 ? -18.077 6.814 7.508 1.00 98.25 194 THR A C 1
ATOM 1566 O O . THR A 1 194 ? -17.401 6.385 8.435 1.00 98.25 194 THR A O 1
ATOM 1569 N N . ALA A 1 195 ? -19.331 7.250 7.674 1.00 98.62 195 ALA A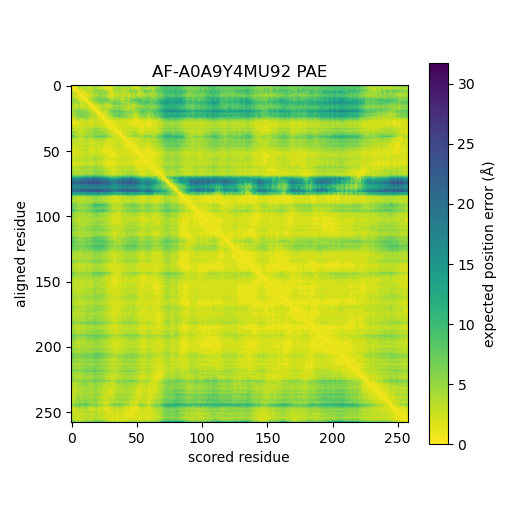 N 1
ATOM 1570 C CA . ALA A 1 195 ? -20.090 7.059 8.906 1.00 98.62 195 ALA A CA 1
ATOM 1571 C C . ALA A 1 195 ? -20.372 5.569 9.167 1.00 98.62 195 ALA A C 1
ATOM 1573 O O . ALA A 1 195 ? -20.227 5.121 10.301 1.00 98.62 195 ALA A O 1
ATOM 1574 N N . ASP A 1 196 ? -20.684 4.801 8.117 1.00 98.81 196 ASP A N 1
ATOM 1575 C CA . ASP A 1 196 ? -20.932 3.358 8.208 1.00 98.81 196 ASP A CA 1
ATOM 1576 C C . ASP A 1 196 ? -19.631 2.615 8.531 1.00 98.81 196 ASP A C 1
ATOM 1578 O O . ASP A 1 196 ? -19.603 1.785 9.436 1.00 98.81 196 ASP A O 1
ATOM 1582 N N . LEU A 1 197 ? -18.522 2.994 7.876 1.00 98.81 197 LEU A N 1
ATOM 1583 C CA . LEU A 1 197 ? -17.186 2.496 8.226 1.00 98.81 197 LEU A CA 1
ATOM 1584 C C . LEU A 1 197 ? -16.865 2.795 9.696 1.00 98.81 197 LEU A C 1
ATOM 1586 O O . LEU A 1 197 ? -16.435 1.913 10.430 1.00 98.81 197 LEU A O 1
ATOM 1590 N N . ALA A 1 198 ? -17.093 4.026 10.157 1.00 98.88 198 ALA A N 1
ATOM 1591 C CA . ALA A 1 198 ? -16.849 4.399 11.546 1.00 98.88 198 ALA A CA 1
ATOM 1592 C C . ALA A 1 198 ? -17.702 3.593 12.536 1.00 98.88 198 ALA A C 1
ATOM 1594 O O . ALA A 1 198 ? -17.195 3.181 13.580 1.00 98.88 198 ALA A O 1
ATOM 1595 N N . ALA A 1 199 ? -18.981 3.374 12.223 1.00 98.81 199 ALA A N 1
ATOM 1596 C CA . ALA A 1 199 ? -19.878 2.557 13.031 1.00 98.81 199 ALA A CA 1
ATOM 1597 C C . ALA A 1 199 ? -19.394 1.102 13.093 1.00 98.81 199 ALA A C 1
ATOM 1599 O O . ALA A 1 199 ? -19.340 0.525 14.178 1.00 98.81 199 ALA A O 1
ATOM 1600 N N . TYR A 1 200 ? -18.952 0.550 11.962 1.00 98.75 200 TYR A N 1
ATOM 1601 C CA . TYR A 1 200 ? -18.386 -0.793 11.901 1.00 98.75 200 TYR A CA 1
ATOM 1602 C C . TYR A 1 200 ? -17.103 -0.921 12.729 1.00 98.75 200 TYR A C 1
ATOM 1604 O O . TYR A 1 200 ? -16.994 -1.832 13.544 1.00 98.75 200 TYR A O 1
ATOM 1612 N N . LEU A 1 201 ? -16.167 0.028 12.619 1.00 98.69 201 LEU A N 1
ATOM 1613 C CA . LEU A 1 201 ? -14.940 0.020 13.427 1.00 98.69 201 LEU A CA 1
ATOM 1614 C C . LEU A 1 201 ? -15.235 0.102 14.934 1.00 98.69 201 LEU A C 1
ATOM 1616 O O . LEU A 1 201 ? -14.566 -0.563 15.721 1.00 98.69 201 LEU A O 1
ATOM 1620 N N . LYS A 1 202 ? -16.253 0.871 15.348 1.00 98.44 202 LYS A N 1
ATOM 1621 C CA . LYS A 1 202 ? -16.709 0.901 16.751 1.00 98.44 202 LYS A CA 1
ATOM 1622 C C . LYS A 1 202 ? -17.309 -0.432 17.189 1.00 98.44 202 LYS A C 1
ATOM 1624 O O . LYS A 1 202 ? -17.025 -0.869 18.297 1.00 98.44 202 LYS A O 1
ATOM 1629 N N . HIS A 1 203 ? -18.115 -1.066 16.338 1.00 97.94 203 HIS A N 1
ATOM 1630 C CA . HIS A 1 203 ? -18.695 -2.376 16.624 1.00 97.94 203 HIS A CA 1
ATOM 1631 C C . HIS A 1 203 ? -17.605 -3.437 16.812 1.00 97.94 203 HIS A C 1
ATOM 1633 O O . HIS A 1 203 ? -17.575 -4.092 17.850 1.00 97.94 203 HIS A O 1
ATOM 1639 N N . VAL A 1 204 ? -16.653 -3.524 15.877 1.00 97.06 204 VAL A N 1
ATOM 1640 C CA . VAL A 1 204 ? -15.506 -4.440 15.979 1.00 97.06 204 VAL A CA 1
ATOM 1641 C C . VAL A 1 204 ? -14.667 -4.136 17.227 1.00 97.06 204 VAL A C 1
ATOM 1643 O O . VAL A 1 204 ? -14.224 -5.057 17.896 1.00 97.06 204 VAL A O 1
ATOM 1646 N N . ALA A 1 205 ? -14.462 -2.864 17.588 1.00 96.06 205 ALA A N 1
ATOM 1647 C CA . ALA A 1 205 ? -13.719 -2.501 18.800 1.00 96.06 205 ALA A CA 1
ATOM 1648 C C . ALA A 1 205 ? -14.438 -2.862 20.111 1.00 96.06 205 ALA A C 1
ATOM 1650 O O . ALA A 1 205 ? -13.775 -3.095 21.121 1.00 96.06 205 ALA A O 1
ATOM 1651 N N . ALA A 1 206 ? -15.772 -2.859 20.113 1.00 95.69 206 ALA A N 1
ATOM 1652 C CA . ALA A 1 206 ? -16.583 -3.162 21.288 1.00 95.69 206 ALA A CA 1
ATOM 1653 C C . ALA A 1 206 ? -16.801 -4.671 21.488 1.00 95.69 206 ALA A C 1
ATOM 1655 O O . ALA A 1 206 ? -17.055 -5.102 22.611 1.00 95.69 206 ALA A O 1
ATOM 1656 N N . ASP A 1 207 ? -16.696 -5.463 20.420 1.00 95.25 207 ASP A N 1
ATOM 1657 C CA . ASP A 1 207 ? -16.951 -6.899 20.436 1.00 95.25 207 ASP A CA 1
ATOM 1658 C C . ASP A 1 207 ? -15.651 -7.708 20.301 1.00 95.25 207 ASP A C 1
ATOM 1660 O O . ASP A 1 207 ? -15.054 -7.816 19.227 1.00 95.25 207 ASP A O 1
ATOM 1664 N N . ARG A 1 208 ? -15.205 -8.296 21.422 1.00 91.88 208 ARG A N 1
ATOM 1665 C CA . ARG A 1 208 ? -13.955 -9.075 21.510 1.00 91.88 208 ARG A CA 1
ATOM 1666 C C . ARG A 1 208 ? -13.912 -10.201 20.474 1.00 91.88 208 ARG A C 1
ATOM 1668 O O . ARG A 1 208 ? -12.876 -10.391 19.845 1.00 91.88 208 ARG A O 1
ATOM 1675 N N . GLN A 1 209 ? -15.020 -10.916 20.293 1.00 93.75 209 GLN A N 1
ATOM 1676 C CA . GLN A 1 209 ? -15.091 -12.062 19.391 1.00 93.75 209 GLN A CA 1
ATOM 1677 C C . GLN A 1 209 ? -14.919 -11.623 17.932 1.00 93.75 209 GLN A C 1
ATOM 1679 O O . GLN A 1 209 ? -14.101 -12.185 17.207 1.00 93.75 209 GLN A O 1
ATOM 1684 N N . THR A 1 210 ? -15.619 -10.571 17.517 1.00 95.19 210 THR A N 1
ATOM 1685 C CA . THR A 1 210 ? -15.518 -9.981 16.177 1.00 95.19 210 THR A CA 1
ATOM 1686 C C . THR A 1 210 ? -14.118 -9.433 15.921 1.00 95.19 210 THR A C 1
ATOM 1688 O O . THR A 1 210 ? -13.576 -9.619 14.833 1.00 95.19 210 THR A O 1
ATOM 1691 N N . TYR A 1 211 ? -13.497 -8.795 16.915 1.00 95.38 211 TYR A N 1
ATOM 1692 C CA . TYR A 1 211 ? -12.109 -8.344 16.816 1.00 95.38 211 TYR A CA 1
ATOM 1693 C C . TYR A 1 211 ? -11.133 -9.511 16.612 1.00 95.38 211 TYR A C 1
ATOM 1695 O O . TYR A 1 211 ? -10.271 -9.447 15.736 1.00 95.38 211 TYR A O 1
ATOM 1703 N N . GLU A 1 212 ? -11.271 -10.589 17.385 1.00 93.94 212 GLU A N 1
ATOM 1704 C CA . GLU A 1 212 ? -10.387 -11.758 17.311 1.00 93.94 212 GLU A CA 1
ATOM 1705 C C . GLU A 1 212 ? -1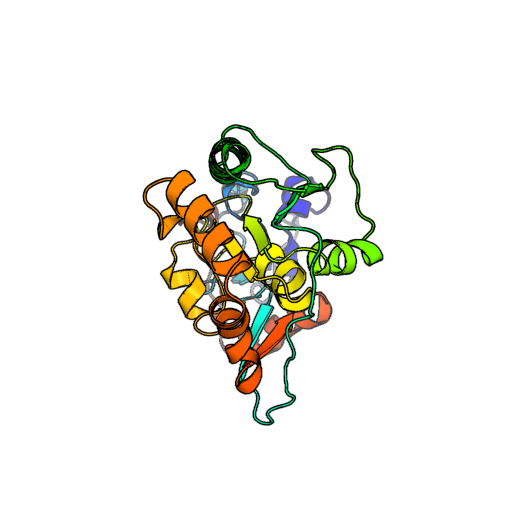0.520 -12.532 15.990 1.00 93.94 212 GLU A C 1
ATOM 1707 O O . GLU A 1 212 ? -9.529 -13.096 15.520 1.00 93.94 212 GLU A O 1
ATOM 1712 N N . VAL A 1 213 ? -11.688 -12.497 15.335 1.00 94.75 213 VAL A N 1
ATOM 1713 C CA . VAL A 1 213 ? -11.892 -13.106 14.005 1.00 94.75 213 VAL A CA 1
ATOM 1714 C C . VAL A 1 213 ? -10.881 -12.586 12.975 1.00 94.75 213 VAL A C 1
ATOM 1716 O O . VAL A 1 213 ? -10.348 -13.375 12.196 1.00 94.75 213 VAL A O 1
ATOM 1719 N N . TYR A 1 214 ? -10.518 -11.299 13.020 1.00 96.62 214 TYR A N 1
ATOM 1720 C CA . TYR A 1 214 ? -9.532 -10.700 12.105 1.00 96.62 214 TYR A CA 1
ATOM 1721 C C . TYR A 1 214 ? -8.099 -11.224 12.273 1.00 96.62 214 TYR A C 1
ATOM 1723 O O . TYR A 1 214 ? -7.224 -10.881 11.475 1.00 96.62 214 TYR A O 1
ATOM 1731 N N . PHE A 1 215 ? -7.844 -12.047 13.290 1.00 94.75 215 PHE A N 1
ATOM 1732 C CA . PHE A 1 215 ? -6.542 -12.649 13.562 1.00 94.75 215 PHE A CA 1
ATOM 1733 C C . PHE A 1 215 ? -6.534 -14.171 13.403 1.00 94.75 215 PHE A C 1
ATOM 1735 O O . PHE A 1 215 ? -5.469 -14.777 13.489 1.00 94.75 215 PHE A O 1
ATOM 1742 N N . GLN A 1 216 ? -7.676 -14.797 13.096 1.00 93.75 216 GLN A N 1
ATOM 1743 C CA . GLN A 1 216 ? -7.760 -16.252 12.909 1.00 93.75 216 GLN A CA 1
ATOM 1744 C C . GLN A 1 216 ? -6.878 -16.763 11.763 1.00 93.75 216 GLN A C 1
ATOM 1746 O O . GLN A 1 216 ? -6.432 -17.909 11.774 1.00 93.75 216 GLN A O 1
ATOM 1751 N N . TRP A 1 217 ? -6.569 -15.916 10.780 1.00 94.50 217 TRP A N 1
ATOM 1752 C CA . TRP A 1 217 ? -5.673 -16.288 9.688 1.00 94.50 217 TRP A CA 1
ATOM 1753 C C . TRP A 1 217 ? -4.267 -16.675 10.167 1.00 94.50 217 TRP A C 1
ATOM 1755 O O . TRP A 1 217 ? -3.608 -17.446 9.475 1.00 94.50 217 TRP A O 1
ATOM 1765 N N . HIS A 1 218 ? -3.818 -16.220 11.344 1.00 92.62 218 HIS A N 1
ATOM 1766 C CA . HIS A 1 218 ? -2.516 -16.593 11.904 1.00 92.62 218 HIS A CA 1
ATOM 1767 C C . HIS A 1 218 ? -2.372 -18.096 12.192 1.00 92.62 218 HIS A C 1
ATOM 1769 O O . HIS A 1 218 ? -1.251 -18.593 12.205 1.00 92.62 218 HIS A O 1
ATOM 1775 N N . HIS A 1 219 ? -3.479 -18.826 12.365 1.00 91.44 219 HIS A N 1
ATOM 1776 C CA . HIS A 1 219 ? -3.456 -20.284 12.545 1.00 91.44 219 HIS A CA 1
ATOM 1777 C C . HIS A 1 219 ? -3.038 -21.040 11.276 1.00 91.44 219 HIS A C 1
ATOM 1779 O O . HIS A 1 219 ? -2.655 -22.203 11.334 1.00 91.44 219 HIS A O 1
ATOM 1785 N N . THR A 1 220 ? -3.162 -20.406 10.107 1.00 92.50 220 THR A N 1
ATOM 1786 C CA . THR A 1 220 ? -2.982 -21.057 8.797 1.00 92.50 220 THR A CA 1
ATOM 1787 C C . THR A 1 220 ? -2.048 -20.295 7.864 1.00 92.50 220 THR A C 1
ATOM 1789 O O . THR A 1 220 ? -1.649 -20.819 6.823 1.00 92.50 220 THR A O 1
ATOM 1792 N N . HIS A 1 221 ? -1.689 -19.059 8.207 1.00 94.88 221 HIS A N 1
ATOM 1793 C CA . HIS A 1 221 ? -0.895 -18.183 7.363 1.00 94.88 221 HIS A CA 1
ATOM 1794 C C . HIS A 1 221 ? 0.095 -17.353 8.178 1.00 94.88 221 HIS A C 1
ATOM 1796 O O . HIS A 1 221 ? -0.176 -16.913 9.293 1.00 94.88 221 HIS A O 1
ATOM 1802 N N . ARG A 1 222 ? 1.220 -17.030 7.544 1.00 94.12 222 ARG A N 1
ATOM 1803 C CA . ARG A 1 222 ? 2.196 -16.048 8.021 1.00 94.12 222 ARG A CA 1
ATOM 1804 C C . ARG A 1 222 ? 2.510 -15.025 6.938 1.00 94.12 222 ARG A C 1
ATOM 1806 O O . ARG A 1 222 ? 2.375 -15.292 5.742 1.00 94.12 222 ARG A O 1
ATOM 1813 N N . ILE A 1 223 ? 3.000 -13.864 7.358 1.00 94.94 223 ILE A N 1
ATOM 1814 C CA . ILE A 1 223 ? 3.408 -12.788 6.453 1.00 94.94 223 ILE A CA 1
ATOM 1815 C C . ILE A 1 223 ? 4.925 -12.784 6.296 1.00 94.94 223 ILE A C 1
ATOM 1817 O O . ILE A 1 223 ? 5.665 -12.676 7.272 1.00 94.94 223 ILE A O 1
ATOM 1821 N N . LYS A 1 224 ? 5.389 -12.849 5.048 1.00 94.94 224 LYS A N 1
ATOM 1822 C CA . LYS A 1 224 ? 6.774 -12.563 4.670 1.00 94.94 224 LYS A CA 1
ATOM 1823 C C . LYS A 1 224 ? 6.853 -11.152 4.097 1.00 94.94 224 LYS A C 1
ATOM 1825 O O . LYS A 1 224 ? 6.066 -10.803 3.224 1.00 94.94 224 LYS A O 1
ATOM 1830 N N . ILE A 1 225 ? 7.813 -10.352 4.549 1.00 94.25 225 ILE A N 1
ATOM 1831 C CA . ILE A 1 225 ? 8.018 -8.975 4.079 1.00 94.25 225 ILE A CA 1
ATOM 1832 C C . ILE A 1 225 ? 9.361 -8.903 3.360 1.00 94.25 225 ILE A C 1
ATOM 1834 O O . ILE A 1 225 ? 10.335 -9.492 3.819 1.00 94.25 225 ILE A O 1
ATOM 1838 N N . TYR A 1 226 ? 9.419 -8.15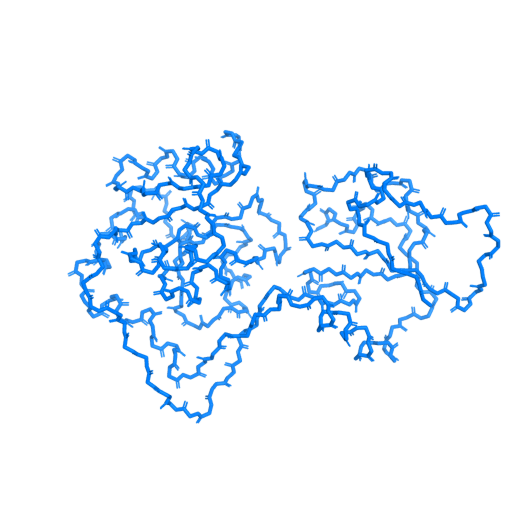2 2.264 1.00 91.81 226 TYR A N 1
ATOM 1839 C CA . TYR A 1 226 ? 10.636 -7.955 1.481 1.00 91.81 226 TYR A CA 1
ATOM 1840 C C . TYR A 1 226 ? 11.207 -6.562 1.746 1.00 91.81 226 TYR A C 1
ATOM 1842 O O . TYR A 1 226 ? 10.873 -5.607 1.040 1.00 91.81 226 TYR A O 1
ATOM 1850 N N . THR A 1 227 ? 12.054 -6.422 2.766 1.00 87.06 227 THR A N 1
ATOM 1851 C CA . THR A 1 227 ? 12.753 -5.158 3.080 1.00 87.06 227 THR A CA 1
ATOM 1852 C C . THR A 1 227 ? 14.174 -5.102 2.524 1.00 87.06 227 THR A C 1
ATOM 1854 O O . THR A 1 227 ? 14.686 -4.009 2.293 1.00 87.06 227 THR A O 1
ATOM 1857 N N . ASP A 1 228 ? 14.804 -6.253 2.282 1.00 90.62 228 ASP A N 1
ATOM 1858 C CA . ASP A 1 228 ? 16.170 -6.338 1.769 1.00 90.62 228 ASP A CA 1
ATOM 1859 C C . ASP A 1 228 ? 16.193 -6.277 0.235 1.00 90.62 228 ASP A C 1
ATOM 1861 O O . ASP A 1 228 ? 15.608 -7.116 -0.457 1.00 90.62 228 ASP A O 1
ATOM 1865 N N . TRP A 1 229 ? 16.909 -5.294 -0.313 1.00 89.56 229 TRP A N 1
ATOM 1866 C CA . TRP A 1 229 ? 17.098 -5.167 -1.757 1.00 89.56 229 TRP A CA 1
ATOM 1867 C C . TRP A 1 229 ? 17.836 -6.350 -2.371 1.00 89.56 229 TRP A C 1
ATOM 1869 O O . TRP A 1 229 ? 17.551 -6.694 -3.516 1.00 89.56 229 TRP A O 1
ATOM 1879 N N . ARG A 1 230 ? 18.720 -7.020 -1.626 1.00 91.69 230 ARG A N 1
ATOM 1880 C CA . ARG A 1 230 ? 19.397 -8.234 -2.101 1.00 91.69 230 ARG A CA 1
ATOM 1881 C C . ARG A 1 230 ? 18.376 -9.323 -2.405 1.00 91.69 230 ARG A C 1
ATOM 1883 O O . ARG A 1 230 ? 18.401 -9.898 -3.485 1.00 91.69 230 ARG A O 1
ATOM 1890 N N . GLU A 1 231 ? 17.418 -9.539 -1.505 1.00 91.31 231 GLU A N 1
ATOM 1891 C CA . GLU A 1 231 ? 16.354 -10.527 -1.704 1.00 91.31 231 GLU A CA 1
ATOM 1892 C C . GLU A 1 231 ? 15.441 -10.170 -2.888 1.00 91.31 231 GLU A C 1
ATOM 1894 O O . GLU A 1 231 ? 15.057 -11.045 -3.670 1.00 91.31 231 GLU A O 1
ATOM 1899 N N . ARG A 1 232 ? 15.122 -8.881 -3.055 1.00 92.38 232 ARG A N 1
ATOM 1900 C CA . ARG A 1 232 ? 14.341 -8.393 -4.202 1.00 92.38 232 ARG A CA 1
ATOM 1901 C C . ARG A 1 232 ? 15.078 -8.624 -5.522 1.00 92.38 232 ARG A C 1
ATOM 1903 O O . ARG A 1 232 ? 14.483 -9.127 -6.470 1.00 92.38 232 ARG A O 1
ATOM 1910 N N . LEU A 1 233 ? 16.371 -8.309 -5.577 1.00 92.44 233 LEU A N 1
ATOM 1911 C CA . LEU A 1 233 ? 17.213 -8.516 -6.759 1.00 92.44 233 LEU A CA 1
ATOM 1912 C C . LEU A 1 233 ? 17.414 -10.002 -7.076 1.00 92.44 233 LEU A C 1
ATOM 1914 O O . LEU A 1 233 ? 17.470 -10.359 -8.248 1.00 92.44 233 LEU A O 1
ATOM 1918 N N . CYS A 1 234 ? 17.411 -10.894 -6.080 1.00 92.25 234 CYS A N 1
ATOM 1919 C CA . CYS A 1 234 ? 17.449 -12.341 -6.320 1.00 92.25 234 CYS A CA 1
ATOM 1920 C C . CYS A 1 234 ? 16.262 -12.857 -7.158 1.00 92.25 234 CYS A C 1
ATOM 1922 O O . CYS A 1 234 ? 16.387 -13.909 -7.787 1.00 92.25 234 CYS A O 1
ATOM 1924 N N . GLN A 1 235 ? 15.135 -12.131 -7.234 1.00 91.94 235 GLN A N 1
ATOM 1925 C CA . GLN A 1 235 ? 14.027 -12.497 -8.132 1.00 91.94 235 GLN A CA 1
ATOM 1926 C C . GLN A 1 235 ? 14.434 -12.473 -9.607 1.00 91.94 235 GLN A C 1
ATOM 1928 O O . GLN A 1 235 ? 13.878 -13.222 -10.410 1.00 91.94 235 GLN A O 1
ATOM 1933 N N . ILE A 1 236 ? 15.448 -11.677 -9.957 1.00 93.44 236 ILE A N 1
ATOM 1934 C CA . ILE A 1 236 ? 16.033 -11.669 -11.296 1.00 93.44 236 ILE A CA 1
ATOM 1935 C C . ILE A 1 236 ? 16.562 -13.059 -11.629 1.00 93.44 236 ILE A C 1
ATOM 1937 O O . ILE A 1 236 ? 16.209 -13.595 -12.670 1.00 93.44 236 ILE A O 1
ATOM 1941 N N . CYS A 1 237 ? 17.342 -13.676 -10.738 1.00 91.31 237 CYS A N 1
ATOM 1942 C CA . CYS A 1 237 ? 17.930 -14.997 -10.969 1.00 91.31 237 CYS A CA 1
ATOM 1943 C C . CYS A 1 237 ? 16.860 -16.072 -11.197 1.00 91.31 237 CYS A C 1
ATOM 1945 O O . CYS A 1 237 ? 17.026 -16.941 -12.047 1.00 91.31 237 CYS A O 1
ATOM 1947 N N . VAL A 1 238 ? 15.744 -15.983 -10.468 1.00 92.12 238 VAL A N 1
ATOM 1948 C CA . VAL A 1 238 ? 14.613 -16.912 -10.601 1.00 92.12 238 VAL A CA 1
ATOM 1949 C C . VAL A 1 238 ? 13.897 -16.730 -11.940 1.00 92.12 238 VAL A C 1
ATOM 1951 O O . VAL A 1 238 ? 13.478 -17.709 -12.555 1.00 92.12 238 VAL A O 1
ATOM 1954 N N . LYS A 1 239 ? 13.743 -15.486 -12.405 1.00 94.69 239 LYS A N 1
ATOM 1955 C CA . LYS A 1 239 ? 13.005 -15.173 -13.635 1.00 94.69 239 LYS A CA 1
ATOM 1956 C C . LYS A 1 239 ? 13.848 -15.247 -14.897 1.00 94.69 239 LYS A C 1
ATOM 1958 O O . LYS A 1 239 ? 13.293 -15.566 -15.945 1.00 94.69 239 LYS A O 1
ATOM 1963 N N . TYR A 1 240 ? 15.154 -15.009 -14.801 1.00 93.62 240 TYR A N 1
ATOM 1964 C CA . TYR A 1 240 ? 16.069 -14.854 -15.932 1.00 93.62 240 TYR A CA 1
ATOM 1965 C C . TYR A 1 240 ? 15.919 -15.925 -17.027 1.00 93.62 240 TYR A C 1
ATOM 1967 O O . TYR A 1 240 ? 15.796 -15.533 -18.186 1.00 93.62 240 TYR A O 1
ATOM 1975 N N . PRO A 1 241 ? 15.814 -17.237 -16.718 1.00 94.19 241 PRO A N 1
ATOM 1976 C CA . PRO A 1 241 ? 15.665 -18.269 -17.752 1.00 94.19 241 PRO A CA 1
ATOM 1977 C C . PRO A 1 241 ? 14.369 -18.170 -18.573 1.00 94.19 241 PRO A C 1
ATOM 1979 O O . PRO A 1 241 ? 14.292 -18.719 -19.666 1.00 94.19 241 PRO A O 1
ATOM 1982 N N . SER A 1 242 ? 13.347 -17.495 -18.042 1.00 94.06 242 SER A N 1
ATOM 1983 C CA . SER A 1 242 ? 12.031 -17.316 -18.673 1.00 94.06 242 SER A CA 1
ATOM 1984 C C . SER A 1 242 ? 11.839 -15.945 -19.328 1.00 94.06 242 SER A C 1
ATOM 1986 O O . SER A 1 242 ? 10.796 -15.695 -19.933 1.00 94.06 242 SER A O 1
ATOM 1988 N N . LEU A 1 243 ? 12.815 -15.040 -19.198 1.00 94.94 243 LEU A N 1
ATOM 1989 C CA . LEU A 1 243 ? 12.703 -13.692 -19.741 1.00 94.94 243 LEU A CA 1
ATOM 1990 C C . LEU A 1 243 ? 12.856 -13.699 -21.263 1.00 94.94 243 LEU A C 1
ATOM 1992 O O . LEU A 1 243 ? 13.752 -14.325 -21.827 1.00 94.94 243 LEU A O 1
ATOM 1996 N N . GLN A 1 244 ? 11.984 -12.954 -21.939 1.00 93.06 244 GLN A N 1
ATOM 1997 C CA . GLN A 1 244 ? 12.017 -12.838 -23.392 1.00 93.06 244 GLN A CA 1
ATOM 1998 C C . GLN A 1 244 ? 13.232 -12.019 -23.840 1.00 93.06 244 GLN A C 1
ATOM 2000 O O . GLN A 1 244 ? 13.336 -10.830 -23.536 1.00 93.06 244 GLN A O 1
ATOM 2005 N N . ILE A 1 245 ? 14.126 -12.649 -24.605 1.00 89.44 245 ILE A N 1
ATOM 2006 C CA . ILE A 1 245 ? 15.417 -12.070 -25.011 1.00 89.44 245 ILE A CA 1
ATOM 2007 C C . ILE A 1 245 ? 15.241 -10.871 -25.955 1.00 89.44 245 ILE A C 1
ATOM 2009 O O . ILE A 1 245 ? 15.951 -9.880 -25.819 1.00 89.44 245 ILE A O 1
ATOM 2013 N N . ASN A 1 246 ? 14.275 -10.936 -26.876 1.00 90.75 246 ASN A N 1
ATOM 2014 C CA . ASN A 1 246 ? 14.067 -9.918 -27.917 1.00 90.75 246 ASN A CA 1
ATOM 2015 C C . ASN A 1 246 ? 12.993 -8.879 -27.551 1.00 90.75 246 ASN A C 1
ATOM 2017 O O . ASN A 1 246 ? 12.582 -8.084 -28.394 1.00 90.75 246 ASN A O 1
ATOM 2021 N N . LYS A 1 247 ? 12.497 -8.898 -26.309 1.00 94.38 247 LYS A N 1
ATOM 2022 C CA . LYS A 1 247 ? 11.450 -7.978 -25.861 1.00 94.38 247 LYS A CA 1
ATOM 2023 C C . LYS A 1 247 ? 12.021 -6.580 -25.646 1.00 94.38 247 LYS A C 1
ATOM 2025 O O . LYS A 1 247 ? 13.102 -6.428 -25.078 1.00 94.38 247 LYS A O 1
ATOM 2030 N N . VAL A 1 248 ? 11.263 -5.571 -26.068 1.00 95.94 248 VAL A N 1
ATOM 2031 C CA . VAL A 1 248 ? 11.509 -4.151 -25.796 1.00 95.94 248 VAL A CA 1
ATOM 2032 C C . VAL A 1 248 ? 10.171 -3.469 -25.532 1.00 95.94 248 VAL A C 1
ATOM 2034 O O . VAL A 1 248 ? 9.217 -3.648 -26.292 1.00 95.94 248 VAL A O 1
ATOM 2037 N N . TYR A 1 249 ? 10.098 -2.670 -24.472 1.00 96.75 249 TYR A N 1
ATOM 2038 C CA . TYR A 1 249 ? 8.947 -1.816 -24.199 1.00 96.75 249 TYR A CA 1
ATOM 2039 C C . TYR A 1 249 ? 8.996 -0.579 -25.094 1.00 96.75 249 TYR A C 1
ATOM 2041 O O . TYR A 1 249 ? 9.621 0.426 -24.758 1.00 96.75 249 TYR A O 1
ATOM 2049 N N . GLN A 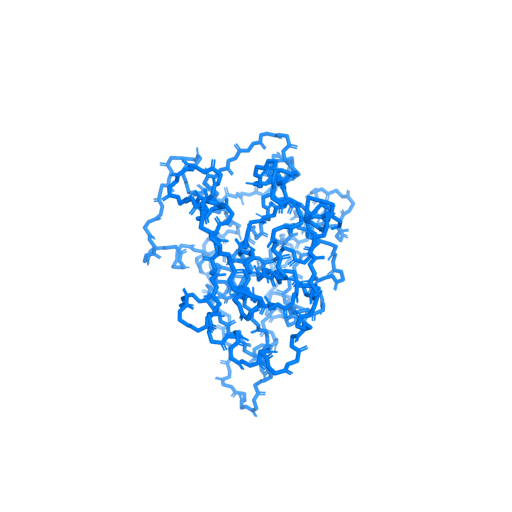1 250 ? 8.325 -0.660 -26.244 1.00 97.38 250 GLN A N 1
ATOM 2050 C CA . GLN A 1 250 ? 8.191 0.471 -27.171 1.00 97.38 250 GLN A CA 1
ATOM 2051 C C . GLN A 1 250 ? 7.382 1.624 -26.572 1.00 97.38 250 GLN A C 1
ATOM 2053 O O . GLN A 1 250 ? 7.613 2.775 -26.912 1.00 97.38 250 GLN A O 1
ATOM 2058 N N . ASP A 1 251 ? 6.463 1.317 -25.658 1.00 96.75 251 ASP A N 1
ATOM 2059 C CA . ASP A 1 251 ? 5.656 2.305 -24.950 1.00 96.75 251 ASP A CA 1
ATOM 2060 C C . ASP A 1 251 ? 5.653 1.981 -23.450 1.00 96.75 251 ASP A C 1
ATOM 2062 O O . ASP A 1 251 ? 4.759 1.312 -22.919 1.00 96.75 251 ASP A O 1
ATOM 2066 N N . LEU A 1 252 ? 6.739 2.377 -22.783 1.00 95.75 252 LEU A N 1
ATOM 2067 C CA . LEU A 1 252 ? 6.929 2.165 -21.352 1.00 95.75 252 LEU A CA 1
ATOM 2068 C C . LEU A 1 252 ? 5.956 3.029 -20.546 1.00 95.75 252 LEU A C 1
ATOM 2070 O O . LEU A 1 252 ? 5.370 2.541 -19.582 1.00 95.75 252 LEU A O 1
ATOM 2074 N N . GLU A 1 253 ? 5.750 4.278 -20.969 1.00 94.75 253 GLU A N 1
ATOM 2075 C CA . GLU A 1 253 ? 4.804 5.205 -20.340 1.00 94.75 253 GLU A CA 1
ATOM 2076 C C . GLU A 1 253 ? 3.392 4.606 -20.303 1.00 94.75 253 GLU A C 1
ATOM 2078 O O . GLU A 1 253 ? 2.757 4.560 -19.245 1.00 94.75 253 GLU A O 1
ATOM 2083 N N . ARG A 1 254 ? 2.905 4.067 -21.427 1.00 95.62 254 ARG A N 1
ATOM 2084 C CA . ARG A 1 254 ? 1.591 3.417 -21.467 1.00 95.62 254 ARG A CA 1
ATOM 2085 C C . ARG A 1 254 ? 1.525 2.175 -20.596 1.00 95.62 254 ARG A C 1
ATOM 2087 O O . ARG A 1 254 ? 0.508 1.968 -19.941 1.00 95.62 254 ARG A O 1
ATOM 2094 N N . TRP A 1 255 ? 2.568 1.342 -20.578 1.00 95.62 255 TRP A N 1
ATOM 2095 C CA . TRP A 1 255 ? 2.574 0.161 -19.713 1.00 95.62 255 TRP A CA 1
ATOM 2096 C C . TRP A 1 255 ? 2.485 0.559 -18.237 1.00 95.62 255 TRP A C 1
ATOM 2098 O O . TRP A 1 255 ? 1.654 0.006 -17.518 1.00 95.62 255 TRP A O 1
ATOM 2108 N N . VAL A 1 256 ? 3.258 1.559 -17.801 1.00 93.94 256 VAL A N 1
ATOM 2109 C CA . VAL A 1 256 ? 3.222 2.052 -16.417 1.00 93.94 256 VAL A CA 1
ATOM 2110 C C . VAL A 1 256 ? 1.833 2.578 -16.055 1.00 93.94 256 VAL A C 1
ATOM 2112 O O . VAL A 1 256 ? 1.334 2.237 -14.985 1.00 93.94 256 VAL A O 1
ATOM 2115 N N . ASN A 1 257 ? 1.189 3.338 -16.943 1.00 92.69 257 ASN A N 1
ATOM 2116 C CA . ASN A 1 257 ? -0.120 3.954 -16.696 1.00 92.69 257 ASN A CA 1
ATOM 2117 C C . ASN A 1 257 ? -1.337 3.036 -16.944 1.00 92.69 257 ASN A C 1
ATOM 2119 O O . ASN A 1 2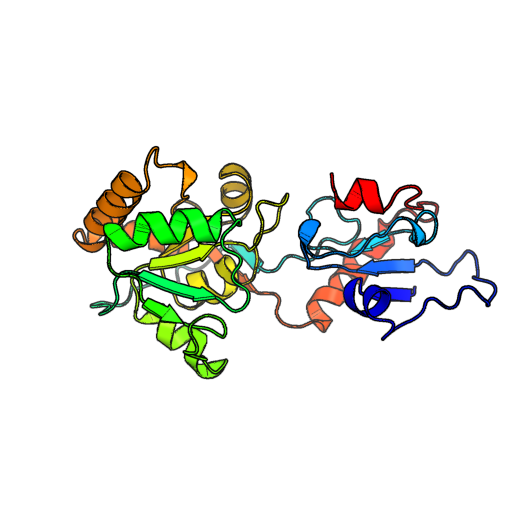57 ? -2.466 3.464 -16.699 1.00 92.69 257 ASN A O 1
ATOM 2123 N N . SER A 1 258 ? -1.127 1.811 -17.441 1.00 91.12 258 SER A N 1
ATOM 2124 C CA . SER A 1 258 ? -2.193 0.823 -17.698 1.00 91.12 258 SER A CA 1
ATOM 2125 C C . SER A 1 258 ? -2.815 0.191 -16.456 1.00 91.12 258 SER A C 1
ATOM 2127 O O . SER A 1 258 ? -2.100 0.030 -15.439 1.00 91.12 258 SER A O 1
#

Radius of gyration: 20.32 Å; Cα contacts (8 Å, |Δi|>4): 419; chains: 1; bounding box: 49×43×54 Å